Protein AF-A0A8M1KRY4-F1 (afdb_monomer_lite)

Foldseek 3Di:
DPDPVVVVVVVVVVVVVVVVVPDDDPDDDDDDDDDDDDDDDDDDPPPPPPPPDPDDDDVPDQFAELDPFQQAQAPDQRVVSCVVVVHDWFPPVPDQQDAFEQWAWDWDDDVPDFIKIFTGGNGLDQWKKFKDKQNHTPDIGGSRDGMDGDPPRDQQIKIFMWTADPNGIYDRDDRRIDTDHPDPDDDDPCVVVVVVVVVVVVVVVVVVVVVVVVVVVVVVVVVVVPPDDDD

Organism: Clupea harengus (NCBI:txid7950)

Structure (mmCIF, N/CA/C/O backbone):
data_AF-A0A8M1KRY4-F1
#
_entry.id   AF-A0A8M1KRY4-F1
#
loop_
_atom_site.group_PDB
_atom_site.id
_atom_site.type_symbol
_atom_site.label_atom_id
_atom_site.label_alt_id
_atom_site.label_comp_id
_atom_site.label_asym_id
_atom_site.label_entity_id
_atom_site.label_seq_id
_atom_site.pdbx_PDB_ins_code
_atom_site.Cartn_x
_atom_site.Cartn_y
_atom_site.Cartn_z
_atom_site.occupancy
_atom_site.B_iso_or_equiv
_atom_site.auth_seq_id
_atom_site.auth_comp_id
_atom_site.auth_asym_id
_atom_site.auth_atom_id
_atom_site.pdbx_PDB_model_num
ATOM 1 N N . MET A 1 1 ? -33.478 16.610 72.487 1.00 43.22 1 MET A N 1
ATOM 2 C CA . MET A 1 1 ? -33.102 17.254 71.207 1.00 43.22 1 MET A CA 1
ATOM 3 C C . MET A 1 1 ? -31.700 16.793 70.809 1.00 43.22 1 MET A C 1
ATOM 5 O O . MET A 1 1 ? -30.750 17.459 71.180 1.00 43.22 1 MET A O 1
ATOM 9 N N . GLN A 1 2 ? -31.520 15.637 70.146 1.00 47.25 2 GLN A N 1
ATOM 10 C CA . GLN A 1 2 ? -30.160 15.199 69.757 1.00 47.25 2 GLN A CA 1
ATOM 11 C C . GLN A 1 2 ? -30.123 14.102 68.675 1.00 47.25 2 GLN A C 1
ATOM 13 O O . GLN A 1 2 ? -29.395 13.127 68.791 1.00 47.25 2 GLN A O 1
ATOM 18 N N . THR A 1 3 ? -30.922 14.221 67.610 1.00 44.41 3 THR A N 1
ATOM 19 C CA . THR A 1 3 ? -30.936 13.220 66.515 1.00 44.41 3 THR A CA 1
ATOM 20 C C . THR A 1 3 ? -30.726 13.799 65.113 1.00 44.41 3 THR A C 1
ATOM 22 O O . THR A 1 3 ? -30.596 13.038 64.160 1.00 44.41 3 THR A O 1
ATOM 25 N N . GLN A 1 4 ? -30.616 15.124 64.960 1.00 47.56 4 GLN A N 1
ATOM 26 C CA . GLN A 1 4 ? -30.422 15.765 63.647 1.00 47.56 4 GLN A CA 1
ATOM 27 C C . GLN A 1 4 ? -28.949 15.839 63.193 1.00 47.56 4 GLN A C 1
ATOM 29 O O . GLN A 1 4 ? -28.685 15.850 61.992 1.00 47.56 4 GLN A O 1
ATOM 34 N N . GLY A 1 5 ? -27.981 15.816 64.120 1.00 43.91 5 GLY A N 1
ATOM 35 C CA . GLY A 1 5 ? -26.550 15.899 63.783 1.00 43.91 5 GLY A CA 1
ATOM 36 C C . GLY A 1 5 ? -25.979 14.629 63.138 1.00 43.91 5 GLY A C 1
ATOM 37 O O . GLY A 1 5 ? -25.129 14.705 62.254 1.00 43.91 5 GLY A O 1
ATOM 38 N N . LEU A 1 6 ? -26.492 13.451 63.512 1.00 48.84 6 LEU A N 1
ATOM 39 C CA . LEU A 1 6 ? -25.929 12.165 63.079 1.00 48.84 6 LEU A CA 1
ATOM 40 C C . LEU A 1 6 ? -26.235 11.834 61.605 1.00 48.84 6 LEU A C 1
ATOM 42 O O . LEU A 1 6 ? -25.446 11.179 60.927 1.00 48.84 6 LEU A O 1
ATOM 46 N N . THR A 1 7 ? -27.371 12.301 61.082 1.00 52.28 7 THR A N 1
ATOM 47 C CA . THR A 1 7 ? -27.758 12.105 59.674 1.00 52.28 7 THR A CA 1
ATOM 48 C C . THR A 1 7 ? -26.979 12.996 58.714 1.00 52.28 7 THR A C 1
ATOM 50 O O . THR A 1 7 ? -26.706 12.577 57.591 1.00 52.28 7 THR A O 1
ATOM 53 N N . HIS A 1 8 ? -26.588 14.193 59.159 1.00 52.34 8 HIS A N 1
ATOM 54 C CA . HIS A 1 8 ? -25.808 15.130 58.350 1.00 52.34 8 HIS A CA 1
ATOM 55 C C . HIS A 1 8 ? -24.365 14.638 58.179 1.00 52.34 8 HIS A C 1
ATOM 57 O O . HIS A 1 8 ? -23.832 14.664 57.074 1.00 52.34 8 HIS A O 1
ATOM 63 N N . TYR A 1 9 ? -23.780 14.076 59.243 1.00 54.06 9 TYR A N 1
ATOM 64 C CA . TYR A 1 9 ? -22.451 13.464 59.197 1.00 54.06 9 TYR A CA 1
ATOM 65 C C . TYR A 1 9 ? -22.389 12.238 58.283 1.00 54.06 9 TYR A C 1
ATOM 67 O O . TYR A 1 9 ? -21.444 12.104 57.515 1.00 54.06 9 TYR A O 1
ATOM 75 N N . ARG A 1 10 ? -23.412 11.370 58.287 1.00 58.75 10 ARG A N 1
ATOM 76 C CA . ARG A 1 10 ? -23.450 10.202 57.383 1.00 58.75 10 ARG A CA 1
ATOM 77 C C . ARG A 1 10 ? -23.598 10.600 55.910 1.00 58.75 10 ARG A C 1
ATOM 79 O O . ARG A 1 10 ? -23.001 9.958 55.056 1.00 58.75 10 ARG A O 1
ATOM 86 N N . GLN A 1 11 ? -24.356 11.656 55.612 1.00 57.38 11 GLN A N 1
ATOM 87 C CA . GLN A 1 11 ? -24.484 12.208 54.256 1.00 57.38 11 GLN A CA 1
ATOM 88 C C . GLN A 1 11 ? -23.183 12.868 53.780 1.00 57.38 11 GLN A C 1
ATOM 90 O O . GLN A 1 11 ? -22.751 12.615 52.659 1.00 57.38 11 GLN A O 1
ATOM 95 N N . LEU A 1 12 ? -22.525 13.646 54.647 1.00 60.53 12 LEU A N 1
ATOM 96 C CA . LEU A 1 12 ? -21.238 14.277 54.352 1.00 60.53 12 LEU A CA 1
ATOM 97 C C . LEU A 1 12 ? -20.138 13.228 54.123 1.00 60.53 12 LEU A C 1
ATOM 99 O O . LEU A 1 12 ? -19.354 13.357 53.192 1.00 60.53 12 LEU A O 1
ATOM 103 N N . PHE A 1 13 ? -20.125 12.154 54.916 1.00 66.88 13 PHE A N 1
ATOM 104 C CA . PHE A 1 13 ? -19.160 11.061 54.779 1.00 66.88 13 PHE A CA 1
ATOM 105 C C . PHE A 1 13 ? -19.352 10.271 53.475 1.00 66.88 13 PHE A C 1
ATOM 107 O O . PHE A 1 13 ? -18.377 9.919 52.820 1.00 66.88 13 PHE A O 1
ATOM 114 N N . LEU A 1 14 ? -20.604 10.043 53.056 1.00 62.25 14 LEU A N 1
ATOM 115 C CA . LEU A 1 14 ? -20.909 9.399 51.773 1.00 62.25 14 LEU A CA 1
ATOM 116 C C . LEU A 1 14 ? -20.547 10.288 50.572 1.00 62.25 14 LEU A C 1
ATOM 118 O O . LEU A 1 14 ? -20.054 9.769 49.576 1.00 62.25 14 LEU A O 1
ATOM 122 N N . LEU A 1 15 ? -20.741 11.608 50.674 1.00 58.88 15 LEU A N 1
ATOM 123 C CA . LEU A 1 15 ? -20.317 12.576 49.653 1.00 58.88 15 LEU A CA 1
ATOM 124 C C . LEU A 1 15 ? -18.789 12.676 49.545 1.00 58.88 15 LEU A C 1
ATOM 126 O O . LEU A 1 15 ? -18.262 12.682 48.435 1.00 58.88 15 LEU A O 1
ATOM 130 N N . LEU A 1 16 ? -18.079 12.704 50.676 1.00 59.88 16 LEU A N 1
ATOM 131 C CA . LEU A 1 16 ? -16.613 12.729 50.709 1.00 59.88 16 LEU A CA 1
ATOM 132 C C . LEU A 1 16 ? -16.009 11.430 50.157 1.00 59.88 16 LEU A C 1
ATOM 134 O O . LEU A 1 16 ? -15.086 11.494 49.354 1.00 59.88 16 LEU A O 1
ATOM 138 N N . ALA A 1 17 ? -16.580 10.269 50.493 1.00 61.09 17 ALA A N 1
ATOM 139 C CA . ALA A 1 17 ? -16.153 8.984 49.933 1.00 61.09 17 ALA A CA 1
ATOM 140 C C . ALA A 1 17 ? -16.403 8.883 48.415 1.00 61.09 17 ALA A C 1
ATOM 142 O O . ALA A 1 17 ? -15.594 8.304 47.694 1.00 61.09 17 ALA A O 1
ATOM 143 N N . PHE A 1 18 ? -17.491 9.480 47.912 1.00 60.75 18 PHE A N 1
ATOM 144 C CA . PHE A 1 18 ? -17.749 9.578 46.471 1.00 60.75 18 PHE A CA 1
ATOM 145 C C . PHE A 1 18 ? -16.762 10.516 45.762 1.00 60.75 18 PHE A C 1
ATOM 147 O O . PHE A 1 18 ? -16.305 10.192 44.671 1.00 60.75 18 PHE A O 1
ATOM 154 N N . LEU A 1 19 ? -16.391 11.645 46.375 1.00 51.28 19 LEU A N 1
ATOM 155 C CA . LEU A 1 19 ? -15.386 12.568 45.828 1.00 51.28 19 LEU A CA 1
ATOM 156 C C . LEU A 1 19 ? -13.998 11.914 45.724 1.00 51.28 19 LEU A C 1
ATOM 158 O O . LEU A 1 19 ? -13.303 12.135 44.735 1.00 51.28 19 LEU A O 1
ATOM 162 N N . SER A 1 20 ? -13.629 11.045 46.670 1.00 57.28 20 SER A N 1
ATOM 163 C CA . SER A 1 20 ? -12.380 10.266 46.621 1.00 57.28 20 SER A CA 1
ATOM 164 C C . SER A 1 20 ? -12.347 9.191 45.525 1.00 57.28 20 SER A C 1
ATOM 166 O O . SER A 1 20 ? -11.264 8.778 45.130 1.00 57.28 20 SER A O 1
ATOM 168 N N . LEU A 1 21 ? -13.503 8.739 45.022 1.00 51.03 21 LEU A N 1
ATOM 169 C CA . LEU A 1 21 ? -13.599 7.743 43.942 1.00 51.03 21 LEU A CA 1
ATOM 170 C C . LEU A 1 21 ? -13.603 8.364 42.534 1.00 51.03 21 LEU A C 1
ATOM 172 O O . LEU A 1 21 ? -13.465 7.640 41.551 1.00 51.03 21 LEU A O 1
ATOM 176 N N . VAL A 1 22 ? -13.800 9.683 42.425 1.00 49.44 22 VAL A N 1
ATOM 177 C CA . VAL A 1 22 ? -13.975 10.395 41.143 1.00 49.44 22 VAL A CA 1
ATOM 178 C C . VAL A 1 22 ? -12.757 11.259 40.777 1.00 49.44 22 VAL A C 1
ATOM 180 O O . VAL A 1 22 ? -12.622 11.663 39.624 1.00 49.44 22 VAL A O 1
ATOM 183 N N . LEU A 1 23 ? -11.840 11.516 41.715 1.00 42.44 23 LEU A N 1
ATOM 184 C CA . LEU A 1 23 ? -10.602 12.250 41.441 1.00 42.44 23 LEU A CA 1
ATOM 185 C C . LEU A 1 23 ? -9.502 11.287 40.953 1.00 42.44 23 LEU A C 1
ATOM 187 O O . LEU A 1 23 ? -9.177 10.342 41.670 1.00 42.44 23 LEU A O 1
ATOM 191 N N . PRO A 1 24 ? -8.908 11.502 39.765 1.00 39.28 24 PRO A N 1
ATOM 192 C CA . PRO A 1 24 ? -7.731 10.750 39.351 1.00 39.28 24 PRO A CA 1
ATOM 193 C C . PRO A 1 24 ? -6.543 11.108 40.255 1.00 39.28 24 PRO A C 1
ATOM 195 O O . PRO A 1 24 ? -6.303 12.285 40.530 1.00 39.28 24 PRO A O 1
ATOM 198 N N . GLU A 1 25 ? -5.798 10.095 40.706 1.00 41.09 25 GLU A N 1
ATOM 199 C CA . GLU A 1 25 ? -4.501 10.273 41.365 1.00 41.09 25 GLU A CA 1
ATOM 200 C C . GLU A 1 25 ? -3.572 11.079 40.450 1.00 41.09 25 GLU A C 1
ATOM 202 O O . GLU A 1 25 ? -3.090 10.594 39.425 1.00 41.09 25 GLU A O 1
ATOM 207 N N . VAL A 1 26 ? -3.312 12.332 40.824 1.00 39.44 26 VAL A N 1
ATOM 208 C CA . VAL A 1 26 ? -2.190 13.102 40.290 1.00 39.44 26 VAL A CA 1
ATOM 209 C C . VAL A 1 26 ? -0.941 12.571 40.981 1.00 39.44 26 VAL A C 1
ATOM 211 O O . VAL A 1 26 ? -0.615 12.964 42.098 1.00 39.44 26 VAL A O 1
ATOM 214 N N . SER A 1 27 ? -0.263 11.628 40.329 1.00 39.12 27 SER A N 1
ATOM 215 C CA . SER A 1 27 ? 1.086 11.232 40.719 1.00 39.12 27 SER A CA 1
ATOM 216 C C . SER A 1 27 ? 2.057 12.295 40.209 1.00 39.12 27 SER A C 1
ATOM 218 O O . SER A 1 27 ? 2.361 12.372 39.020 1.00 39.12 27 SER A O 1
ATOM 220 N N . SER A 1 28 ? 2.481 13.174 41.112 1.00 37.97 28 SER A N 1
ATOM 221 C CA . SER A 1 28 ? 3.584 14.104 40.901 1.00 37.97 28 SER A CA 1
ATOM 222 C C . SER A 1 28 ? 4.903 13.379 41.174 1.00 37.97 28 SER A C 1
ATOM 224 O O . SER A 1 28 ? 5.199 13.063 42.327 1.00 37.97 28 SER A O 1
ATOM 226 N N . SER A 1 29 ? 5.695 13.128 40.132 1.00 37.16 29 SER A N 1
ATOM 227 C CA . SER A 1 29 ? 7.086 12.682 40.256 1.00 37.16 29 SER A CA 1
ATOM 228 C C . SER A 1 29 ? 8.041 13.799 39.814 1.00 37.16 29 SER A C 1
ATOM 230 O O . SER A 1 29 ? 8.395 13.902 38.642 1.00 37.16 29 SER A O 1
ATOM 232 N N . GLU A 1 30 ? 8.441 14.628 40.772 1.00 38.34 30 GLU A N 1
ATOM 233 C CA . GLU A 1 30 ? 9.748 15.305 40.852 1.00 38.34 30 GLU A CA 1
ATOM 234 C C . GLU A 1 30 ? 10.529 14.523 41.923 1.00 38.34 30 GLU A C 1
ATOM 236 O O . GLU A 1 30 ? 9.917 13.998 42.849 1.00 38.34 30 GLU A O 1
ATOM 241 N N . SER A 1 31 ? 11.839 14.324 41.924 1.00 34.62 31 SER A N 1
ATOM 242 C CA . SER A 1 31 ? 13.006 14.982 41.336 1.00 34.62 31 SER A CA 1
ATOM 243 C C . SER A 1 31 ? 14.154 13.944 41.418 1.00 34.62 31 SER A C 1
ATOM 245 O O . SER A 1 31 ? 14.077 12.987 42.189 1.00 34.62 31 SER A O 1
ATOM 247 N N . SER A 1 32 ? 15.256 14.021 40.679 1.00 39.00 32 SER A N 1
ATOM 248 C CA . SER A 1 32 ? 16.415 14.818 41.099 1.00 39.00 32 SER A CA 1
ATOM 249 C C . SER A 1 32 ? 17.518 14.715 40.047 1.00 39.00 32 SER A C 1
ATOM 251 O O . SER A 1 32 ? 17.931 13.620 39.669 1.00 39.00 32 SER A O 1
ATOM 253 N N . GLU A 1 33 ? 18.010 15.875 39.625 1.00 44.56 33 GLU A N 1
ATOM 254 C CA . GLU A 1 33 ? 19.318 16.056 39.009 1.00 44.56 33 GLU A CA 1
ATOM 255 C C . GLU A 1 33 ? 20.434 15.653 39.986 1.00 44.56 33 GLU A C 1
ATOM 257 O O . GLU A 1 33 ? 20.395 15.997 41.168 1.00 44.56 33 GLU A O 1
ATOM 262 N N . SER A 1 34 ? 21.478 15.001 39.476 1.00 38.81 34 SER A N 1
ATOM 263 C CA . SER A 1 34 ? 22.796 14.994 40.112 1.00 38.81 34 SER A CA 1
ATOM 264 C C . SER A 1 34 ? 23.827 15.483 39.101 1.00 38.81 34 SER A C 1
ATOM 266 O O . SER A 1 34 ? 24.115 14.815 38.107 1.00 38.81 34 SER A O 1
ATOM 268 N N . LEU A 1 35 ? 24.340 16.679 39.366 1.00 40.56 35 LEU A N 1
ATOM 269 C CA . LEU A 1 35 ? 25.378 17.368 38.615 1.00 40.56 35 LEU A CA 1
ATOM 270 C C . LEU A 1 35 ? 26.775 16.765 38.866 1.00 40.56 35 LEU A C 1
ATOM 272 O O . LEU A 1 35 ? 27.128 16.482 40.005 1.00 40.56 35 LEU A O 1
ATOM 276 N N . LEU A 1 36 ? 27.552 16.698 37.775 1.00 43.94 36 LEU A N 1
ATOM 277 C CA . LEU A 1 36 ? 29.000 16.950 37.636 1.00 43.94 36 LEU A CA 1
ATOM 278 C C . LEU A 1 36 ? 30.004 16.128 38.475 1.00 43.94 36 LEU A C 1
ATOM 280 O O . LEU A 1 36 ? 30.174 16.364 39.664 1.00 43.94 36 LEU A O 1
ATOM 284 N N . ASN A 1 37 ? 30.865 15.361 37.789 1.00 35.53 37 ASN A N 1
ATOM 285 C CA . ASN A 1 37 ? 32.275 15.768 37.704 1.00 35.53 37 ASN A CA 1
ATOM 286 C C . ASN A 1 37 ? 32.977 15.187 36.450 1.00 35.53 37 ASN A C 1
ATOM 288 O O . ASN A 1 37 ? 32.745 14.022 36.122 1.00 35.53 37 ASN A O 1
ATOM 292 N N . PRO A 1 38 ? 33.822 15.973 35.756 1.00 50.47 38 PRO A N 1
ATOM 293 C CA . PRO A 1 38 ? 34.531 15.585 34.543 1.00 50.47 38 PRO A CA 1
ATOM 294 C C . PRO A 1 38 ? 35.900 14.975 34.872 1.00 50.47 38 PRO A C 1
ATOM 296 O O . PRO A 1 38 ? 36.616 15.468 35.743 1.00 50.47 38 PRO A O 1
ATOM 299 N N . SER A 1 39 ? 36.286 13.928 34.147 1.00 38.91 39 SER A N 1
ATOM 300 C CA . SER A 1 39 ? 37.662 13.433 34.132 1.00 38.91 39 SER A CA 1
ATOM 301 C C . SER A 1 39 ? 38.229 13.587 32.729 1.00 38.91 39 SER A C 1
ATOM 303 O O . SER A 1 39 ? 37.695 13.044 31.765 1.00 38.91 39 SER A O 1
ATOM 305 N N . GLU A 1 40 ? 39.278 14.392 32.676 1.00 46.03 40 GLU A N 1
ATOM 306 C CA . GLU A 1 40 ? 40.099 14.778 31.540 1.00 46.03 40 GLU A CA 1
ATOM 307 C C . GLU A 1 40 ? 40.538 13.565 30.714 1.00 46.03 40 GLU A C 1
ATOM 309 O O . GLU A 1 40 ? 41.180 12.660 31.246 1.00 46.03 40 GLU A O 1
ATOM 314 N N . ASP A 1 41 ? 40.208 13.559 29.418 1.00 47.31 41 ASP A N 1
ATOM 315 C CA . ASP A 1 41 ? 40.792 12.616 28.466 1.00 47.31 41 ASP A CA 1
ATOM 316 C C . ASP A 1 41 ? 41.858 13.328 27.628 1.00 47.31 41 ASP A C 1
ATOM 318 O O . ASP A 1 41 ? 41.667 14.427 27.096 1.00 47.31 41 ASP A O 1
ATOM 322 N N . TYR A 1 42 ? 43.025 12.707 27.612 1.00 51.31 42 TYR A N 1
ATOM 323 C CA . TYR A 1 42 ? 44.296 13.230 27.148 1.00 51.31 42 TYR A CA 1
ATOM 324 C C . TYR A 1 42 ? 44.269 13.323 25.618 1.00 51.31 42 TYR A C 1
ATOM 326 O O . TYR A 1 42 ? 44.075 12.325 24.929 1.00 51.31 42 TYR A O 1
ATOM 334 N N . SER A 1 43 ? 44.465 14.518 25.058 1.00 50.66 43 SER A N 1
ATOM 335 C CA . SER A 1 43 ? 44.594 14.681 23.606 1.00 50.66 43 SER A CA 1
ATOM 336 C C . SER A 1 43 ? 45.873 13.994 23.117 1.00 50.66 43 SER A C 1
ATOM 338 O O . SER A 1 43 ? 46.971 14.486 23.368 1.00 50.66 43 SER A O 1
ATOM 340 N N . ASP A 1 44 ? 45.730 12.865 22.421 1.00 48.88 44 ASP A N 1
ATOM 341 C CA . ASP A 1 44 ? 46.807 12.213 21.674 1.00 48.88 44 ASP A CA 1
ATOM 342 C C . ASP A 1 44 ? 47.098 13.011 20.382 1.00 48.88 44 ASP A C 1
ATOM 344 O O . ASP A 1 44 ? 46.239 13.088 19.497 1.00 48.88 44 ASP A O 1
ATOM 348 N N . PRO A 1 45 ? 48.292 13.618 20.227 1.00 49.97 45 PRO A N 1
ATOM 349 C CA . PRO A 1 45 ? 48.658 14.365 19.027 1.00 49.97 45 PRO A CA 1
ATOM 350 C C . PRO A 1 45 ? 48.992 13.478 17.809 1.00 49.97 45 PRO A C 1
ATOM 352 O O . PRO A 1 45 ? 49.452 14.002 16.794 1.00 49.97 45 PRO A O 1
ATOM 355 N N . TYR A 1 46 ? 48.734 12.165 17.856 1.00 51.25 46 TYR A N 1
ATOM 356 C CA . TYR A 1 46 ? 48.847 11.248 16.714 1.00 51.25 46 TYR A CA 1
ATOM 357 C C . TYR A 1 46 ? 47.513 10.606 16.302 1.00 51.25 46 TYR A C 1
ATOM 359 O O . TYR A 1 46 ? 47.475 9.455 15.854 1.00 51.25 46 TYR A O 1
ATOM 367 N N . ALA A 1 47 ? 46.418 11.376 16.325 1.00 43.81 47 ALA A N 1
ATOM 368 C CA . ALA A 1 47 ? 45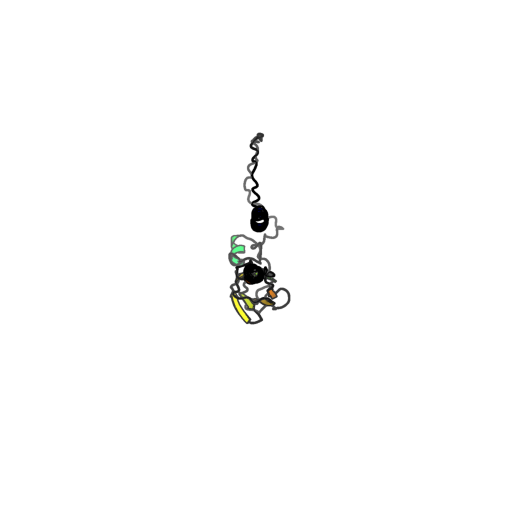.257 11.073 15.491 1.00 43.81 47 ALA A CA 1
ATOM 369 C C . ALA A 1 47 ? 45.687 11.126 14.015 1.00 43.81 47 ALA A C 1
ATOM 371 O O . ALA A 1 47 ? 45.732 12.175 13.370 1.00 43.81 47 ALA A O 1
ATOM 372 N N . ARG A 1 48 ? 46.088 9.955 13.517 1.00 43.00 48 ARG A N 1
ATOM 373 C CA . ARG A 1 48 ? 46.487 9.674 12.145 1.00 43.00 48 ARG A CA 1
ATOM 374 C C . ARG A 1 48 ? 45.453 10.309 11.220 1.00 43.00 48 ARG A C 1
ATOM 376 O O . ARG A 1 48 ? 44.307 9.865 11.178 1.00 43.00 48 ARG A O 1
ATOM 383 N N . ILE A 1 49 ? 45.880 11.348 10.504 1.00 42.72 49 ILE A N 1
ATOM 384 C CA . ILE A 1 49 ? 45.188 11.900 9.344 1.00 42.72 49 ILE A CA 1
ATOM 385 C C . ILE A 1 49 ? 44.783 10.693 8.497 1.00 42.72 49 ILE A C 1
ATOM 387 O O . ILE A 1 49 ? 45.633 10.032 7.898 1.00 42.72 49 ILE A O 1
ATOM 391 N N . SER A 1 50 ? 43.498 10.341 8.527 1.00 43.06 50 SER A N 1
ATOM 392 C CA . SER A 1 50 ? 42.931 9.414 7.558 1.00 43.06 50 SER A CA 1
ATOM 393 C C . SER A 1 50 ? 42.821 10.220 6.282 1.00 43.06 50 SER A C 1
ATOM 395 O O . SER A 1 50 ? 41.818 10.874 6.015 1.00 43.06 50 SER A O 1
ATOM 397 N N . THR A 1 51 ? 43.942 10.271 5.570 1.00 38.12 51 THR A N 1
ATOM 398 C CA . THR A 1 51 ? 44.007 10.732 4.199 1.00 38.12 51 THR A CA 1
ATOM 399 C C . THR A 1 51 ? 43.030 9.865 3.427 1.00 38.12 51 THR A C 1
ATOM 401 O O . THR A 1 51 ? 43.250 8.663 3.278 1.00 38.12 51 THR A O 1
ATOM 404 N N . ASP A 1 52 ? 41.930 10.484 3.013 1.00 52.78 52 ASP A N 1
ATOM 405 C CA . ASP A 1 52 ? 41.047 9.999 1.968 1.00 52.78 52 ASP A CA 1
ATOM 406 C C . ASP A 1 52 ? 41.930 9.509 0.812 1.00 52.78 52 ASP A C 1
ATOM 408 O O . ASP A 1 52 ? 42.638 10.284 0.162 1.00 52.78 52 ASP A O 1
ATOM 412 N N . SER A 1 53 ? 42.017 8.190 0.668 1.00 40.41 53 SER A N 1
ATOM 413 C CA . SER A 1 53 ? 42.752 7.539 -0.404 1.00 40.41 53 SER A CA 1
ATOM 414 C C . SER A 1 53 ? 41.705 6.850 -1.264 1.00 40.41 53 SER A C 1
ATOM 416 O O . SER A 1 53 ? 40.941 6.042 -0.727 1.00 40.41 53 SER A O 1
ATOM 418 N N . PRO A 1 54 ? 41.622 7.167 -2.570 1.00 50.88 54 PRO A N 1
ATOM 419 C CA . PRO A 1 54 ? 40.630 6.572 -3.446 1.00 50.88 54 PRO A CA 1
ATOM 420 C C . PRO A 1 54 ? 40.948 5.082 -3.534 1.00 50.88 54 PRO A C 1
ATOM 422 O O . PRO A 1 54 ? 41.956 4.680 -4.119 1.00 50.88 54 PRO A O 1
ATOM 425 N N . GLY A 1 55 ? 40.119 4.278 -2.870 1.00 40.41 55 GLY A N 1
ATOM 426 C CA . GLY A 1 55 ? 40.290 2.840 -2.785 1.00 40.41 55 GLY A CA 1
ATOM 427 C C . GLY A 1 55 ? 40.445 2.245 -4.177 1.00 40.41 55 GLY A C 1
ATOM 428 O O . GLY A 1 55 ? 39.548 2.348 -5.015 1.00 40.41 55 GLY A O 1
ATOM 429 N N . LEU A 1 56 ? 41.601 1.618 -4.403 1.00 42.12 56 LEU A N 1
ATOM 430 C CA . LEU A 1 56 ? 41.801 0.675 -5.489 1.00 42.12 56 LEU A CA 1
ATOM 431 C C . LEU A 1 56 ? 40.659 -0.343 -5.449 1.00 42.12 56 LEU A C 1
ATOM 433 O O . LEU A 1 56 ? 40.450 -1.031 -4.450 1.00 42.12 56 LEU A O 1
ATOM 437 N N . THR A 1 57 ? 39.929 -0.423 -6.553 1.00 43.59 57 THR A N 1
ATOM 438 C CA . THR A 1 57 ? 38.870 -1.396 -6.784 1.00 43.59 57 THR A CA 1
ATOM 439 C C . THR A 1 57 ? 39.471 -2.800 -6.721 1.00 43.59 57 THR A C 1
ATOM 441 O O . THR A 1 57 ? 40.225 -3.200 -7.607 1.00 43.59 57 THR A O 1
ATOM 444 N N . SER A 1 58 ? 39.161 -3.543 -5.657 1.00 47.34 58 SER A N 1
ATOM 445 C CA . SER A 1 58 ? 39.314 -4.996 -5.663 1.00 47.34 58 SER A CA 1
ATOM 446 C C . SER A 1 58 ? 38.306 -5.560 -6.674 1.00 47.34 58 SER A C 1
ATOM 448 O O . SER A 1 58 ? 37.130 -5.205 -6.586 1.00 47.34 58 SER A O 1
ATOM 450 N N . PRO A 1 59 ? 38.711 -6.406 -7.635 1.00 56.97 59 PRO A N 1
ATOM 451 C CA . PRO A 1 59 ? 37.815 -6.917 -8.677 1.00 56.97 59 PRO A CA 1
ATOM 452 C C . PRO A 1 59 ? 36.683 -7.833 -8.167 1.00 56.97 59 PRO A C 1
ATOM 454 O O . PRO A 1 59 ? 35.828 -8.205 -8.964 1.00 56.97 59 PRO A O 1
ATOM 457 N N . ASP A 1 60 ? 36.637 -8.147 -6.866 1.00 57.09 60 ASP A N 1
ATOM 458 C CA . ASP A 1 60 ? 35.667 -9.070 -6.252 1.00 57.09 60 ASP A CA 1
ATOM 459 C C . ASP A 1 60 ? 34.608 -8.406 -5.345 1.00 57.09 60 ASP A C 1
ATOM 461 O O . ASP A 1 60 ? 33.790 -9.103 -4.740 1.00 57.09 60 ASP A O 1
ATOM 465 N N . SER A 1 61 ? 34.573 -7.075 -5.207 1.00 65.69 61 SER A N 1
ATOM 466 C CA . SER A 1 61 ? 33.521 -6.431 -4.403 1.00 65.69 61 SER A CA 1
ATOM 467 C C . SER A 1 61 ? 32.230 -6.277 -5.212 1.00 65.69 61 SER A C 1
ATOM 469 O O . SER A 1 61 ? 32.177 -5.466 -6.140 1.00 65.69 61 SER A O 1
ATOM 471 N N . ILE A 1 62 ? 31.182 -7.025 -4.847 1.00 72.31 62 ILE A N 1
ATOM 472 C CA . ILE A 1 62 ? 29.822 -6.818 -5.369 1.00 72.31 62 ILE A CA 1
ATOM 473 C C . ILE A 1 62 ? 29.411 -5.369 -5.056 1.00 72.31 62 ILE A C 1
ATOM 475 O O . ILE A 1 62 ? 29.495 -4.974 -3.892 1.00 72.31 62 ILE A O 1
ATOM 479 N N . PRO A 1 63 ? 28.981 -4.569 -6.050 1.00 82.12 63 PRO A N 1
ATOM 480 C CA . PRO A 1 63 ? 28.552 -3.201 -5.795 1.00 82.12 63 PRO A CA 1
ATOM 481 C C . PRO A 1 63 ? 27.369 -3.173 -4.824 1.00 82.12 63 PRO A C 1
ATOM 483 O O . PRO A 1 63 ? 26.401 -3.914 -5.008 1.00 82.12 63 PRO A O 1
ATOM 486 N N . GLU A 1 64 ? 27.429 -2.288 -3.829 1.00 89.06 64 GLU A N 1
ATOM 487 C CA . GLU A 1 64 ? 26.319 -2.033 -2.903 1.00 89.06 64 GLU A CA 1
ATOM 488 C C . GLU A 1 64 ? 25.026 -1.696 -3.669 1.00 89.06 64 GLU A C 1
ATOM 490 O O . GLU A 1 64 ? 25.090 -1.075 -4.738 1.00 89.06 64 GLU A O 1
ATOM 495 N N . PRO A 1 65 ? 23.846 -2.095 -3.165 1.00 90.12 65 PRO A N 1
ATOM 496 C CA . PRO A 1 65 ? 22.593 -1.864 -3.861 1.00 90.12 65 PRO A CA 1
ATOM 497 C C . PRO A 1 65 ? 22.191 -0.382 -3.844 1.00 90.12 65 PRO A C 1
ATOM 499 O O . PRO A 1 65 ? 22.334 0.308 -2.836 1.00 90.12 65 PRO A O 1
ATOM 502 N N . CYS A 1 66 ? 21.617 0.102 -4.949 1.00 91.12 66 CYS A N 1
ATOM 503 C CA . CYS A 1 66 ? 21.144 1.484 -5.085 1.00 91.12 66 CYS A CA 1
ATOM 504 C C . CYS A 1 66 ? 20.006 1.823 -4.115 1.00 91.12 66 CYS A C 1
ATOM 506 O O . CYS A 1 66 ? 19.861 2.969 -3.692 1.00 91.12 66 CYS A O 1
ATOM 508 N N . TYR A 1 67 ? 19.209 0.819 -3.744 1.00 90.62 67 TYR A N 1
ATOM 509 C CA . TYR A 1 67 ? 18.163 0.947 -2.739 1.00 90.62 67 TYR A CA 1
ATOM 510 C C . TYR A 1 67 ? 18.442 0.029 -1.567 1.00 90.62 67 TYR A C 1
ATOM 512 O O . TYR A 1 67 ? 18.755 -1.148 -1.736 1.00 90.62 67 TYR A O 1
ATOM 520 N N . LYS A 1 68 ? 18.237 0.566 -0.368 1.00 88.62 68 LYS A N 1
ATOM 521 C CA . LYS A 1 68 ? 18.323 -0.203 0.871 1.00 88.62 68 LYS A CA 1
ATOM 522 C C . LYS A 1 68 ? 17.017 -0.925 1.210 1.00 88.62 68 LYS A C 1
ATOM 524 O O . LYS A 1 68 ? 17.052 -1.963 1.860 1.00 88.62 68 LYS A O 1
ATOM 529 N N . ASP A 1 69 ? 15.879 -0.362 0.802 1.00 91.31 69 ASP A N 1
ATOM 530 C CA . ASP A 1 69 ? 14.545 -0.847 1.153 1.00 91.31 69 ASP A CA 1
ATOM 531 C C . ASP A 1 69 ? 13.584 -0.683 -0.035 1.00 91.31 69 ASP A C 1
ATOM 533 O O . ASP A 1 69 ? 13.292 0.433 -0.458 1.00 91.31 69 ASP A O 1
ATOM 537 N N . LEU A 1 70 ? 13.089 -1.804 -0.567 1.00 92.81 70 LEU A N 1
ATOM 538 C CA . LEU A 1 70 ? 12.127 -1.839 -1.678 1.00 92.81 70 LEU A CA 1
ATOM 539 C C . LEU A 1 70 ? 10.664 -1.712 -1.216 1.00 92.81 70 LEU A C 1
ATOM 541 O O . LEU A 1 70 ? 9.753 -1.827 -2.040 1.00 92.81 70 LEU A O 1
ATOM 545 N N . CYS A 1 71 ? 10.437 -1.494 0.081 1.00 95.38 71 CYS A N 1
ATOM 546 C CA . CYS A 1 71 ? 9.137 -1.209 0.685 1.00 95.38 71 CYS A CA 1
ATOM 547 C C . CYS A 1 71 ? 8.852 0.294 0.835 1.00 95.38 71 CYS A C 1
ATOM 549 O O . CYS A 1 71 ? 7.772 0.661 1.302 1.00 95.38 71 CYS A O 1
ATOM 551 N N . GLN A 1 72 ? 9.808 1.165 0.496 1.00 95.00 72 GLN A N 1
ATOM 552 C CA . GLN A 1 72 ? 9.673 2.621 0.585 1.00 95.00 72 GLN A CA 1
ATOM 553 C C . GLN A 1 72 ? 9.676 3.268 -0.791 1.00 95.00 72 GLN A C 1
ATOM 555 O O . GLN A 1 72 ? 10.258 2.732 -1.733 1.00 95.00 72 GLN A O 1
ATOM 560 N N . ASP A 1 73 ? 9.022 4.427 -0.888 1.00 95.50 73 ASP A N 1
ATOM 561 C CA . ASP A 1 73 ? 9.036 5.225 -2.108 1.00 95.50 73 ASP A CA 1
ATOM 562 C C . ASP A 1 73 ? 10.480 5.448 -2.571 1.00 95.50 73 ASP A C 1
ATOM 564 O O . ASP A 1 73 ? 11.357 5.842 -1.796 1.00 95.50 73 ASP A O 1
ATOM 568 N N . LEU A 1 74 ? 10.718 5.177 -3.848 1.00 93.31 74 LEU A N 1
ATOM 569 C CA . LEU A 1 74 ? 12.030 5.280 -4.453 1.00 93.31 74 LEU A CA 1
ATOM 570 C C . LEU A 1 74 ? 12.302 6.745 -4.835 1.00 93.31 74 LEU A C 1
ATOM 572 O O . LEU A 1 74 ? 11.418 7.412 -5.374 1.00 93.31 74 LEU A O 1
ATOM 576 N N . PRO A 1 75 ? 13.515 7.266 -4.587 1.00 92.56 75 PRO A N 1
ATOM 577 C CA . PRO A 1 75 ? 13.837 8.665 -4.872 1.00 92.56 75 PRO A CA 1
ATOM 578 C C . PRO A 1 75 ? 13.934 8.985 -6.372 1.00 92.56 75 PRO A C 1
ATOM 580 O O . PRO A 1 75 ? 13.621 10.100 -6.775 1.00 92.56 75 PRO A O 1
ATOM 583 N N . ALA A 1 76 ? 14.383 8.025 -7.181 1.00 92.75 76 ALA A N 1
ATOM 584 C CA . ALA A 1 76 ? 14.562 8.132 -8.629 1.00 92.75 76 ALA A CA 1
ATOM 585 C C . ALA A 1 76 ? 14.608 6.719 -9.241 1.00 92.75 76 ALA A C 1
ATOM 587 O O . ALA A 1 76 ? 14.805 5.765 -8.475 1.00 92.75 76 ALA A O 1
ATOM 588 N N . PRO A 1 77 ? 14.459 6.558 -10.570 1.00 91.06 77 PRO A N 1
ATOM 589 C CA . PRO A 1 77 ? 14.604 5.272 -11.254 1.00 91.06 77 PRO A CA 1
ATOM 590 C C . PRO A 1 77 ? 15.989 4.645 -11.052 1.00 91.06 77 PRO A C 1
ATOM 592 O O . PRO A 1 77 ? 17.003 5.340 -10.938 1.00 91.06 77 PRO A O 1
ATOM 595 N N . CYS A 1 78 ? 16.057 3.311 -11.026 1.00 89.31 78 CYS A N 1
ATOM 596 C CA . CYS A 1 78 ? 17.283 2.633 -10.604 1.00 89.31 78 CYS A CA 1
ATOM 597 C C . CYS A 1 78 ? 18.432 2.822 -11.589 1.00 89.31 78 CYS A C 1
ATOM 599 O O . CYS A 1 78 ? 19.573 3.010 -11.173 1.00 89.31 78 CYS A O 1
ATOM 601 N N . ALA A 1 79 ? 18.131 2.819 -12.890 1.00 87.88 79 ALA A N 1
ATOM 602 C CA . ALA A 1 79 ? 19.125 3.035 -13.935 1.00 87.88 79 ALA A CA 1
ATOM 603 C C . ALA A 1 79 ? 19.849 4.382 -13.768 1.00 87.88 79 ALA A C 1
ATOM 605 O O . ALA A 1 79 ? 21.065 4.463 -13.950 1.00 87.88 79 ALA A O 1
ATOM 606 N N . GLU A 1 80 ? 19.118 5.420 -13.352 1.00 91.25 80 GLU A N 1
ATOM 607 C CA . GLU A 1 80 ? 19.675 6.743 -13.078 1.00 91.25 80 GLU A CA 1
ATOM 608 C C . GLU A 1 80 ? 20.608 6.709 -11.859 1.00 91.25 80 GLU A C 1
ATOM 610 O O . GLU A 1 80 ? 21.751 7.168 -11.923 1.00 91.25 80 GLU A O 1
ATOM 615 N N . LEU A 1 81 ? 20.163 6.089 -10.760 1.00 90.88 81 LEU A N 1
ATOM 616 C CA . LEU A 1 81 ? 20.973 5.945 -9.547 1.00 90.88 81 LEU A CA 1
ATOM 617 C C . LEU A 1 81 ? 22.225 5.099 -9.782 1.00 90.88 81 LEU A C 1
ATOM 619 O O . LEU A 1 81 ? 23.302 5.471 -9.319 1.00 90.88 81 LEU A O 1
ATOM 623 N N . ALA A 1 82 ? 22.118 4.005 -10.533 1.00 90.56 82 ALA A N 1
ATOM 624 C CA . ALA A 1 82 ? 23.246 3.151 -10.885 1.00 90.56 82 ALA A CA 1
ATOM 625 C C . ALA A 1 82 ? 24.290 3.909 -11.715 1.00 90.56 82 ALA A C 1
ATOM 627 O O . ALA A 1 82 ? 25.489 3.788 -11.454 1.00 90.56 82 ALA A O 1
ATOM 628 N N . ALA A 1 83 ? 23.855 4.740 -12.668 1.00 91.19 83 ALA A N 1
ATOM 629 C CA . ALA A 1 83 ? 24.753 5.565 -13.470 1.00 91.19 83 ALA A CA 1
ATOM 630 C C . ALA A 1 83 ? 25.494 6.619 -12.627 1.00 91.19 83 ALA A C 1
ATOM 632 O O . ALA A 1 83 ? 26.686 6.850 -12.842 1.00 91.19 83 ALA A O 1
ATOM 633 N N . MET A 1 84 ? 24.809 7.234 -11.656 1.00 92.12 84 MET A N 1
ATOM 634 C CA . MET A 1 84 ? 25.380 8.287 -10.807 1.00 92.12 84 MET A CA 1
ATOM 635 C C . MET A 1 84 ? 26.260 7.748 -9.673 1.00 92.12 84 MET A C 1
ATOM 637 O O . MET A 1 84 ? 27.348 8.267 -9.434 1.00 92.12 84 MET A O 1
ATOM 641 N N . LEU A 1 85 ? 25.792 6.718 -8.967 1.00 91.19 85 LEU A N 1
ATOM 642 C CA . LEU A 1 85 ? 26.392 6.222 -7.723 1.00 91.19 85 LEU A CA 1
ATOM 643 C C . LEU A 1 85 ? 27.259 4.975 -7.927 1.00 91.19 85 LEU A C 1
ATOM 645 O O . LEU A 1 85 ? 27.942 4.554 -6.997 1.00 91.19 85 LEU A O 1
ATOM 649 N N . ARG A 1 86 ? 27.230 4.372 -9.124 1.00 89.44 86 ARG A N 1
ATOM 650 C CA . ARG A 1 86 ? 27.892 3.091 -9.434 1.00 89.44 86 ARG A CA 1
ATOM 651 C C . ARG A 1 86 ? 27.509 1.958 -8.476 1.00 89.44 86 ARG A C 1
ATOM 653 O O . ARG A 1 86 ? 28.330 1.114 -8.129 1.00 89.44 86 ARG A O 1
ATOM 660 N N . CYS A 1 87 ? 26.245 1.957 -8.070 1.00 90.88 87 CYS A N 1
ATOM 661 C CA . CYS A 1 87 ? 25.612 0.918 -7.269 1.00 90.88 87 CYS A CA 1
ATOM 662 C C . CYS A 1 87 ? 24.975 -0.165 -8.156 1.00 90.88 87 CYS A C 1
ATOM 664 O O . CYS A 1 87 ? 24.827 0.007 -9.369 1.00 90.88 87 CYS A O 1
ATOM 666 N N . SER A 1 88 ? 24.593 -1.290 -7.550 1.00 88.94 88 SER A N 1
ATOM 667 C CA . SER A 1 88 ? 23.848 -2.358 -8.221 1.00 88.94 88 SER A CA 1
ATOM 668 C C . SER A 1 88 ? 22.339 -2.179 -8.049 1.00 88.94 88 SER A C 1
ATOM 670 O O . SER A 1 88 ? 21.855 -1.797 -6.987 1.00 88.94 88 SER A O 1
ATOM 672 N N 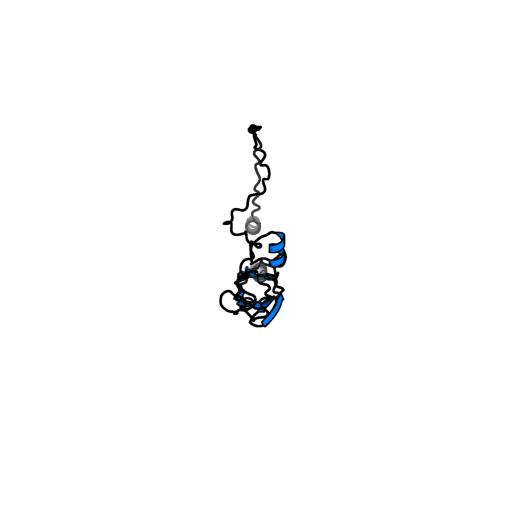. CYS A 1 89 ? 21.561 -2.469 -9.089 1.00 86.31 89 CYS A N 1
ATOM 673 C CA . CYS A 1 89 ? 20.104 -2.472 -8.996 1.00 86.31 89 CYS A CA 1
ATOM 674 C C . CYS A 1 89 ? 19.606 -3.866 -8.607 1.00 86.31 89 CYS A C 1
ATOM 676 O O . CYS A 1 89 ? 19.777 -4.801 -9.396 1.00 86.31 89 CYS A O 1
ATOM 678 N N . PRO A 1 90 ? 18.983 -4.044 -7.429 1.00 77.69 90 PRO A N 1
ATOM 679 C CA . PRO A 1 90 ? 18.453 -5.343 -7.042 1.00 77.69 90 PRO A CA 1
ATOM 680 C C . PRO A 1 90 ? 17.379 -5.796 -8.034 1.00 77.69 90 PRO A C 1
ATOM 682 O O . PRO A 1 90 ? 16.407 -5.078 -8.267 1.00 77.69 90 PRO A O 1
ATOM 685 N N . GLY A 1 91 ? 17.534 -6.997 -8.591 1.00 66.06 91 GLY A N 1
ATOM 686 C CA . GLY A 1 91 ? 16.454 -7.662 -9.320 1.00 66.06 91 GLY A CA 1
ATOM 687 C C . GLY A 1 91 ? 16.270 -7.304 -10.794 1.00 66.06 91 GLY A C 1
ATOM 688 O O . GLY A 1 91 ? 15.576 -8.032 -11.491 1.00 66.06 91 GLY A O 1
ATOM 689 N N . VAL A 1 92 ? 16.985 -6.300 -11.312 1.00 63.41 92 VAL A N 1
ATOM 690 C CA . VAL A 1 92 ? 16.927 -5.900 -12.740 1.00 63.41 92 VAL A CA 1
ATOM 691 C C . VAL A 1 92 ? 17.460 -6.997 -13.689 1.00 63.41 92 VAL A C 1
ATOM 693 O O . VAL A 1 92 ? 17.369 -6.897 -14.909 1.00 63.41 92 VAL A O 1
ATOM 696 N N . SER A 1 93 ? 18.010 -8.094 -13.156 1.00 55.34 93 SER A N 1
ATOM 697 C CA . SER A 1 93 ? 18.434 -9.249 -13.953 1.00 55.34 93 SER A CA 1
ATOM 698 C C . SER A 1 93 ? 17.273 -10.071 -14.526 1.00 55.34 93 SER A C 1
ATOM 700 O O . SER A 1 93 ? 17.502 -10.864 -15.442 1.00 55.34 93 SER A O 1
ATOM 702 N N . MET A 1 94 ? 16.042 -9.918 -14.018 1.00 57.03 94 MET A N 1
ATOM 703 C CA . MET A 1 94 ? 14.853 -10.375 -14.741 1.00 57.03 94 MET A CA 1
ATOM 704 C C . MET A 1 94 ? 14.643 -9.399 -15.894 1.00 57.03 94 MET A C 1
ATOM 706 O O . MET A 1 94 ? 14.123 -8.306 -15.718 1.00 57.03 94 MET A O 1
ATOM 710 N N . GLY A 1 95 ? 15.156 -9.763 -17.073 1.00 58.00 95 GLY A N 1
ATOM 711 C CA . GLY A 1 95 ? 15.084 -8.906 -18.252 1.00 58.00 95 GLY A CA 1
ATOM 712 C C . GLY A 1 95 ? 13.651 -8.429 -18.545 1.00 58.00 95 GLY A C 1
ATOM 713 O O . GLY A 1 95 ? 12.688 -9.064 -18.108 1.00 58.00 95 GLY A O 1
ATOM 714 N N . PRO A 1 96 ? 13.489 -7.376 -19.365 1.00 62.84 96 PRO A N 1
ATOM 715 C CA . PRO A 1 96 ? 12.222 -6.657 -19.593 1.00 62.84 96 PRO A CA 1
ATOM 716 C C . PRO A 1 96 ? 11.099 -7.492 -20.244 1.00 62.84 96 PRO A C 1
ATOM 718 O O . PRO A 1 96 ? 10.068 -6.963 -20.629 1.00 62.84 96 PRO A O 1
ATOM 721 N N . SER A 1 97 ? 11.309 -8.798 -20.410 1.00 68.56 97 SER A N 1
ATOM 722 C CA . SER A 1 97 ? 10.396 -9.772 -21.013 1.00 68.56 97 SER A CA 1
ATOM 723 C C . SER A 1 97 ? 9.772 -10.734 -19.990 1.00 68.56 97 SER A C 1
ATOM 725 O O . SER A 1 97 ? 9.053 -11.655 -20.381 1.00 68.56 97 SER A O 1
ATOM 727 N N . ALA A 1 98 ? 10.018 -10.541 -18.690 1.00 82.62 98 ALA A N 1
ATOM 728 C CA . ALA A 1 98 ? 9.404 -11.329 -17.626 1.00 82.62 98 ALA A CA 1
ATOM 729 C C . ALA A 1 98 ? 8.108 -10.685 -17.102 1.00 82.62 98 ALA A C 1
ATOM 731 O O . ALA A 1 98 ? 7.986 -9.462 -17.010 1.00 82.62 98 ALA A O 1
ATOM 732 N N . HIS A 1 99 ? 7.142 -11.528 -16.719 1.00 87.50 99 HIS A N 1
ATOM 733 C CA . HIS A 1 99 ? 6.001 -11.061 -15.933 1.00 87.50 99 HIS A CA 1
ATOM 734 C C . HIS A 1 99 ? 6.496 -10.519 -14.587 1.00 87.50 99 HIS A C 1
ATOM 736 O O . HIS A 1 99 ? 7.418 -11.103 -14.005 1.00 87.50 99 HIS A O 1
ATOM 742 N N . PRO A 1 100 ? 5.883 -9.442 -14.077 1.00 91.06 100 PRO A N 1
ATOM 743 C CA . PRO A 1 100 ? 6.325 -8.843 -12.835 1.00 91.06 100 PRO A CA 1
ATOM 744 C C . PRO A 1 100 ? 6.014 -9.773 -11.660 1.00 91.06 100 PRO A C 1
ATOM 746 O O . PRO A 1 100 ? 4.982 -10.452 -11.623 1.00 91.06 100 PRO A O 1
ATOM 749 N N . GLU A 1 101 ? 6.910 -9.806 -10.678 1.00 91.38 101 GLU A N 1
ATOM 750 C CA . GLU A 1 101 ? 6.704 -10.607 -9.475 1.00 91.38 101 GLU A CA 1
ATOM 751 C C . GLU A 1 101 ? 5.665 -9.959 -8.544 1.00 91.38 101 GLU A C 1
ATOM 753 O O . GLU A 1 101 ? 5.533 -8.737 -8.444 1.00 91.38 101 GLU A O 1
ATOM 758 N N . ALA A 1 102 ? 4.911 -10.799 -7.833 1.00 94.38 102 ALA A N 1
ATOM 759 C CA . ALA A 1 102 ? 3.925 -10.371 -6.853 1.00 94.38 102 ALA A CA 1
ATOM 760 C C . ALA A 1 102 ? 4.580 -9.623 -5.666 1.00 94.38 102 ALA A C 1
ATOM 762 O O . ALA A 1 102 ? 5.451 -10.189 -4.980 1.00 94.38 102 ALA A O 1
ATOM 763 N N . PRO A 1 103 ? 4.158 -8.375 -5.372 1.00 96.12 103 PRO A N 1
ATOM 764 C CA . PRO A 1 103 ? 4.688 -7.623 -4.242 1.00 96.12 103 PRO A CA 1
ATOM 765 C C . PRO A 1 103 ? 4.198 -8.194 -2.902 1.00 96.12 103 PRO A C 1
ATOM 767 O O . PRO A 1 103 ? 3.258 -8.985 -2.843 1.00 96.12 103 PRO A O 1
ATOM 770 N N . VAL A 1 104 ? 4.835 -7.786 -1.802 1.00 97.31 104 VAL A N 1
ATOM 771 C CA . VAL A 1 104 ? 4.351 -8.073 -0.438 1.00 97.31 104 VAL A CA 1
ATOM 772 C C . VAL A 1 104 ? 3.526 -6.913 0.055 1.00 97.31 104 VAL A C 1
ATOM 774 O O . VAL A 1 104 ? 4.065 -5.819 0.154 1.00 97.31 104 VAL A O 1
ATOM 777 N N . VAL A 1 105 ? 2.285 -7.144 0.457 1.00 98.06 105 VAL A N 1
ATOM 778 C CA . VAL A 1 105 ? 1.413 -6.096 0.989 1.00 98.06 105 VAL A CA 1
ATOM 779 C C . VAL A 1 105 ? 1.396 -6.105 2.513 1.00 98.06 105 VAL A C 1
ATOM 781 O O . VAL A 1 105 ? 1.367 -7.153 3.164 1.00 98.06 105 VAL A O 1
ATOM 784 N N . LYS A 1 106 ? 1.403 -4.905 3.093 1.00 97.25 106 LYS A N 1
ATOM 785 C CA . LYS A 1 106 ? 1.133 -4.649 4.506 1.00 97.25 106 LYS A CA 1
ATOM 786 C C . LYS A 1 106 ? 0.222 -3.443 4.653 1.00 97.25 106 LYS A C 1
ATOM 788 O O . LYS A 1 106 ? 0.360 -2.449 3.948 1.00 97.25 106 LYS A O 1
ATOM 793 N N . ILE A 1 107 ? -0.701 -3.531 5.604 1.00 96.81 107 ILE A N 1
ATOM 794 C CA . ILE A 1 107 ? -1.602 -2.433 5.943 1.00 96.81 107 ILE A CA 1
ATOM 795 C C . ILE A 1 107 ? -1.190 -1.907 7.311 1.00 96.81 107 ILE A C 1
ATOM 797 O O . ILE A 1 107 ? -1.231 -2.638 8.302 1.00 96.81 107 ILE A O 1
ATOM 801 N N . TYR A 1 108 ? -0.791 -0.644 7.357 1.00 94.56 108 TYR A N 1
ATOM 802 C CA . TYR A 1 108 ? -0.461 0.084 8.572 1.00 94.56 108 TYR A CA 1
ATOM 803 C C . TYR A 1 108 ? -1.613 1.015 8.925 1.00 94.56 108 TYR A C 1
ATOM 805 O O . TYR A 1 108 ? -2.267 1.591 8.060 1.00 94.56 108 TYR A O 1
ATOM 813 N N . TRP A 1 109 ? -1.888 1.178 10.211 1.00 90.19 109 TRP A N 1
ATOM 814 C CA . TRP A 1 109 ? -2.926 2.094 10.663 1.00 90.19 109 TRP A CA 1
ATOM 815 C C . TRP A 1 109 ? -2.582 2.643 12.044 1.00 90.19 109 TRP A C 1
ATOM 817 O O . TRP A 1 109 ? -1.854 2.022 12.823 1.00 90.19 109 TRP A O 1
ATOM 827 N N . ARG A 1 110 ? -3.151 3.804 12.361 1.00 85.94 110 ARG A N 1
ATOM 828 C CA . ARG A 1 110 ? -3.143 4.418 13.688 1.00 85.94 110 ARG A CA 1
ATOM 829 C C . ARG A 1 110 ? -4.574 4.824 14.029 1.00 85.94 110 ARG A C 1
ATOM 831 O O . ARG A 1 110 ? -5.378 5.096 13.141 1.00 85.94 110 ARG A O 1
ATOM 838 N N . GLU A 1 111 ? -4.920 4.825 15.312 1.00 81.56 111 GLU A N 1
ATOM 839 C CA . GLU A 1 111 ? -6.233 5.311 15.740 1.00 81.56 111 GLU A CA 1
ATOM 840 C C . GLU A 1 111 ? -6.436 6.762 15.270 1.00 81.56 111 GLU A C 1
ATOM 842 O O . GLU A 1 111 ? -5.553 7.605 15.429 1.00 81.56 111 GLU A O 1
ATOM 847 N N . GLY A 1 112 ? -7.579 7.032 14.634 1.00 78.06 112 GLY A N 1
ATOM 848 C CA . GLY A 1 112 ? -7.905 8.348 14.082 1.00 78.06 112 GLY A CA 1
ATOM 849 C C . GLY A 1 112 ? -7.254 8.690 12.736 1.00 78.06 112 GLY A C 1
ATOM 850 O O . GLY A 1 112 ? -7.482 9.793 12.246 1.00 78.06 112 GLY A O 1
ATOM 851 N N . THR A 1 113 ? -6.485 7.786 12.117 1.00 85.56 113 THR A N 1
ATOM 852 C CA . THR A 1 113 ? -5.943 7.987 10.762 1.00 85.56 113 THR A CA 1
ATOM 853 C C . THR A 1 113 ? -6.548 7.009 9.766 1.00 85.56 113 THR A C 1
ATOM 855 O O . THR A 1 113 ? -6.974 5.907 10.115 1.00 85.56 113 THR A O 1
ATOM 858 N N . GLU A 1 114 ? -6.553 7.400 8.497 1.00 90.62 114 GLU A N 1
ATOM 859 C CA . GLU A 1 114 ? -6.847 6.476 7.405 1.00 90.62 114 GLU A CA 1
ATOM 860 C C . GLU A 1 114 ? -5.729 5.414 7.307 1.00 90.62 114 GLU A C 1
ATOM 862 O O . GLU A 1 114 ? -4.570 5.717 7.618 1.00 90.62 114 GLU A O 1
ATOM 867 N N . PRO A 1 115 ? -6.055 4.161 6.944 1.00 94.44 115 PRO A N 1
ATOM 868 C CA . PRO A 1 115 ? -5.063 3.105 6.805 1.00 94.44 115 PRO A CA 1
ATOM 869 C C . PRO A 1 115 ? -4.153 3.347 5.595 1.00 94.44 115 PRO A C 1
ATOM 871 O O . PRO A 1 115 ? -4.610 3.684 4.501 1.00 94.44 115 PRO A O 1
ATOM 874 N N . GLU A 1 116 ? -2.859 3.131 5.804 1.00 96.94 116 GLU A N 1
ATOM 875 C CA . GLU A 1 116 ? -1.825 3.156 4.778 1.00 96.94 116 GLU A CA 1
ATOM 876 C C . GLU A 1 116 ? -1.591 1.733 4.266 1.00 96.94 116 GLU A C 1
ATOM 878 O O . GLU A 1 116 ? -1.225 0.827 5.016 1.00 96.94 116 GLU A O 1
ATOM 883 N N . VAL A 1 117 ? -1.783 1.541 2.971 1.00 97.81 117 VAL A N 1
ATOM 884 C CA . VAL A 1 117 ? -1.411 0.330 2.249 1.00 97.81 117 VAL A CA 1
ATOM 885 C C . VAL A 1 117 ? 0.003 0.535 1.736 1.00 97.81 117 VAL A C 1
ATOM 887 O O . VAL A 1 117 ? 0.250 1.456 0.963 1.00 97.81 117 VAL A O 1
ATOM 890 N N . ARG A 1 118 ? 0.929 -0.317 2.160 1.00 98.19 118 ARG A N 1
ATOM 891 C CA . ARG A 1 118 ? 2.326 -0.303 1.729 1.00 98.19 118 ARG A CA 1
ATOM 892 C C . ARG A 1 118 ? 2.680 -1.638 1.109 1.00 98.19 118 ARG A C 1
ATOM 894 O O . ARG A 1 118 ? 2.214 -2.680 1.570 1.00 98.19 118 ARG A O 1
ATOM 901 N N . TRP A 1 119 ? 3.524 -1.610 0.091 1.00 97.94 119 TRP A N 1
ATOM 902 C CA . TRP A 1 119 ? 3.992 -2.809 -0.573 1.00 97.94 119 TRP A CA 1
ATOM 903 C C . TRP A 1 119 ? 5.502 -2.822 -0.767 1.00 97.94 119 TRP A C 1
ATOM 905 O O . TRP A 1 119 ? 6.124 -1.791 -0.994 1.00 97.94 119 TRP A O 1
ATOM 915 N N . CYS A 1 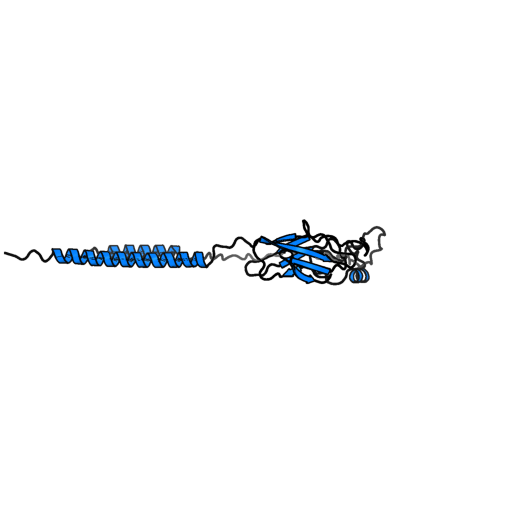120 ? 6.082 -4.016 -0.691 1.00 95.81 120 CYS A N 1
ATOM 916 C CA . CYS A 1 120 ? 7.478 -4.275 -1.014 1.00 95.81 120 CYS A CA 1
ATOM 917 C C . CYS A 1 120 ? 7.561 -4.924 -2.390 1.00 95.81 120 CYS A C 1
ATOM 919 O O . CYS A 1 120 ? 7.005 -6.008 -2.593 1.00 95.81 120 CYS A O 1
ATOM 921 N N . ALA A 1 121 ? 8.265 -4.283 -3.318 1.00 91.94 121 ALA A N 1
ATOM 922 C CA . ALA A 1 121 ? 8.590 -4.900 -4.597 1.00 91.94 121 ALA A CA 1
ATOM 923 C C . ALA A 1 121 ? 9.681 -5.965 -4.404 1.00 91.94 121 ALA A C 1
ATOM 925 O O . ALA A 1 121 ? 10.554 -5.810 -3.550 1.00 91.94 121 ALA A O 1
ATOM 926 N N . ALA A 1 122 ? 9.641 -7.045 -5.187 1.00 84.12 122 ALA A N 1
ATOM 927 C CA . ALA A 1 122 ? 10.722 -8.033 -5.182 1.00 84.12 122 ALA A CA 1
ATOM 928 C C . ALA A 1 122 ? 12.011 -7.457 -5.792 1.00 84.12 122 ALA A C 1
ATOM 930 O O . ALA A 1 122 ? 13.119 -7.776 -5.354 1.00 84.12 122 ALA A O 1
ATOM 931 N N . HIS A 1 123 ? 11.850 -6.577 -6.779 1.00 85.06 123 HIS A N 1
ATOM 932 C CA . HIS A 1 123 ? 12.907 -6.020 -7.610 1.00 85.06 123 HIS A CA 1
ATOM 933 C C . HIS A 1 123 ? 12.669 -4.527 -7.850 1.00 85.06 123 HIS A C 1
ATOM 935 O O . HIS A 1 123 ? 11.564 -4.013 -7.646 1.00 85.06 123 HIS A O 1
ATOM 941 N N . ALA A 1 124 ? 13.715 -3.821 -8.272 1.00 78.31 124 ALA A N 1
ATOM 942 C CA . ALA A 1 124 ? 13.652 -2.409 -8.630 1.00 78.31 124 ALA A CA 1
ATOM 943 C C . ALA A 1 124 ? 13.195 -2.173 -10.082 1.00 78.31 124 ALA A C 1
ATOM 945 O O . ALA A 1 124 ? 13.724 -1.298 -10.765 1.00 78.31 124 ALA A O 1
ATOM 946 N N . ASP A 1 125 ? 12.238 -2.973 -10.546 1.00 77.69 125 ASP A N 1
ATOM 947 C CA . ASP A 1 125 ? 11.727 -2.899 -11.911 1.00 77.69 125 ASP A CA 1
ATOM 948 C C . ASP A 1 125 ? 10.825 -1.673 -12.108 1.00 77.69 125 ASP A C 1
ATOM 950 O O . ASP A 1 125 ? 10.176 -1.190 -11.170 1.00 77.69 125 ASP A O 1
ATOM 954 N N . GLU A 1 126 ? 10.729 -1.238 -13.362 1.00 83.56 126 GLU A N 1
ATOM 955 C CA . GLU A 1 126 ? 9.870 -0.153 -13.861 1.00 83.56 126 GLU A CA 1
ATOM 956 C C . GLU A 1 126 ? 8.392 -0.602 -13.949 1.00 83.56 126 GLU A C 1
ATOM 958 O O . GLU A 1 126 ? 7.726 -0.499 -14.976 1.00 83.56 126 GLU A O 1
ATOM 963 N N . ASN A 1 127 ? 7.871 -1.182 -12.860 1.00 89.19 127 ASN A N 1
ATOM 964 C CA . ASN A 1 127 ? 6.496 -1.678 -12.777 1.00 89.19 127 ASN A CA 1
ATOM 965 C C . ASN A 1 127 ? 5.554 -0.592 -12.258 1.00 89.19 127 ASN A C 1
ATOM 967 O O . ASN A 1 127 ? 5.806 0.003 -11.213 1.00 89.19 127 ASN A O 1
ATOM 971 N N . VAL A 1 128 ? 4.399 -0.428 -12.890 1.00 94.69 128 VAL A N 1
ATOM 972 C CA . VAL A 1 128 ? 3.275 0.331 -12.329 1.00 94.69 128 VAL A CA 1
ATOM 973 C C . VAL A 1 128 ? 2.517 -0.548 -11.329 1.00 94.69 128 VAL A C 1
ATOM 975 O O . VAL A 1 128 ? 2.417 -1.762 -11.507 1.00 94.69 128 VAL A O 1
ATOM 978 N N . TYR A 1 129 ? 1.972 0.040 -10.264 1.00 97.19 129 TYR A N 1
ATOM 979 C CA . TYR A 1 129 ? 1.259 -0.689 -9.213 1.00 97.19 129 TYR A CA 1
ATOM 980 C C . TYR A 1 129 ? -0.224 -0.334 -9.181 1.00 97.19 129 TYR A C 1
ATOM 982 O O . TYR A 1 129 ? -0.583 0.827 -9.002 1.00 97.19 129 TYR A O 1
ATOM 990 N N . ARG A 1 130 ? -1.096 -1.339 -9.269 1.00 97.88 130 ARG A N 1
ATOM 991 C CA . ARG A 1 130 ? -2.544 -1.188 -9.071 1.00 97.88 130 ARG A CA 1
ATOM 992 C C . ARG A 1 130 ? -2.938 -1.652 -7.687 1.00 97.88 130 ARG A C 1
ATOM 994 O O . ARG A 1 130 ? -2.575 -2.752 -7.274 1.00 97.88 130 ARG A O 1
ATOM 1001 N N . VAL A 1 131 ? -3.713 -0.837 -6.985 1.00 98.25 131 VAL A N 1
ATOM 1002 C CA . VAL A 1 131 ? -4.273 -1.184 -5.677 1.00 98.25 131 VAL A CA 1
ATOM 1003 C C . VAL A 1 131 ? -5.733 -1.554 -5.863 1.00 98.25 131 VAL A C 1
ATOM 1005 O O . VAL A 1 131 ? -6.519 -0.779 -6.413 1.00 98.25 131 VAL A O 1
ATOM 1008 N N . LEU A 1 132 ? -6.101 -2.738 -5.384 1.00 98.31 132 LEU A N 1
ATOM 1009 C CA . LEU A 1 132 ? -7.455 -3.265 -5.443 1.00 98.31 132 LEU A CA 1
ATOM 1010 C C . LEU A 1 132 ? -8.003 -3.444 -4.031 1.00 98.31 132 LEU A C 1
ATOM 1012 O O . LEU A 1 132 ? -7.321 -3.957 -3.149 1.00 98.31 132 LEU A O 1
ATOM 1016 N N . VAL A 1 133 ? -9.257 -3.057 -3.826 1.00 97.75 133 VAL A N 1
ATOM 1017 C CA . VAL A 1 133 ? -10.012 -3.306 -2.596 1.00 97.75 133 VAL A CA 1
ATOM 1018 C C . VAL A 1 133 ? -11.210 -4.162 -2.967 1.00 97.75 133 VAL A C 1
ATOM 1020 O O . VAL A 1 133 ? -12.021 -3.751 -3.797 1.00 97.75 133 VAL A O 1
ATOM 1023 N N . GLN A 1 134 ? -11.327 -5.349 -2.369 1.00 96.56 134 GLN A N 1
ATOM 1024 C CA . GLN A 1 134 ? -12.389 -6.314 -2.698 1.00 96.56 134 GLN A CA 1
ATOM 1025 C C . GLN A 1 134 ? -12.478 -6.599 -4.211 1.00 96.56 134 GLN A C 1
ATOM 1027 O O . GLN A 1 134 ? -13.555 -6.582 -4.807 1.00 96.56 134 GLN A O 1
ATOM 1032 N N . GLY A 1 135 ? -11.320 -6.768 -4.858 1.00 95.88 135 GLY A N 1
ATOM 1033 C CA . GLY A 1 135 ? -11.215 -7.017 -6.300 1.00 95.88 135 GLY A CA 1
ATOM 1034 C C . GLY A 1 135 ? -11.507 -5.812 -7.202 1.00 95.88 135 GLY A C 1
ATOM 1035 O O . GLY A 1 135 ? -11.423 -5.939 -8.420 1.00 95.88 135 GLY A O 1
ATOM 1036 N N . LYS A 1 136 ? -11.826 -4.637 -6.646 1.00 97.00 136 LYS A N 1
ATOM 1037 C CA . LYS A 1 136 ? -12.042 -3.410 -7.418 1.00 97.00 136 LYS A CA 1
ATOM 1038 C C . LYS A 1 136 ? -10.826 -2.500 -7.332 1.00 97.00 136 LYS A C 1
ATOM 1040 O O . LYS A 1 136 ? -10.403 -2.144 -6.236 1.00 97.00 136 LYS A O 1
ATOM 1045 N N . GLU A 1 137 ? -10.315 -2.073 -8.479 1.00 97.38 137 GLU A N 1
ATOM 1046 C CA . GLU A 1 137 ? -9.248 -1.077 -8.543 1.00 97.38 137 GLU A CA 1
ATOM 1047 C C . GLU A 1 137 ? -9.692 0.250 -7.909 1.00 97.38 137 GLU A C 1
ATOM 1049 O O . GLU A 1 137 ? -10.769 0.780 -8.206 1.00 97.38 137 GLU A O 1
ATOM 1054 N N . VAL A 1 138 ? -8.858 0.767 -7.008 1.00 96.81 138 VAL A N 1
ATOM 1055 C CA . VAL A 1 138 ? -9.057 2.058 -6.332 1.00 96.81 138 VAL A CA 1
ATOM 1056 C C . VAL A 1 138 ? -7.997 3.088 -6.712 1.00 96.81 138 VAL A C 1
ATOM 1058 O O . VAL A 1 138 ? -8.173 4.270 -6.420 1.00 96.81 138 VAL A O 1
ATOM 1061 N N . GLY A 1 139 ? -6.915 2.659 -7.361 1.00 96.94 139 GLY A N 1
ATOM 1062 C CA . GLY A 1 139 ? -5.886 3.550 -7.871 1.00 96.94 139 GLY A CA 1
ATOM 1063 C C . GLY A 1 139 ? -4.728 2.811 -8.528 1.00 96.94 139 GLY A C 1
ATOM 1064 O O . GLY A 1 139 ? -4.465 1.644 -8.232 1.00 96.94 139 GLY A O 1
ATOM 1065 N N . GLU A 1 140 ? -4.022 3.548 -9.376 1.00 97.31 140 GLU A N 1
ATOM 1066 C CA . GLU A 1 140 ? -2.803 3.136 -10.061 1.00 97.31 140 GLU A CA 1
ATOM 1067 C C . GLU A 1 140 ? -1.674 4.112 -9.690 1.00 97.31 140 GLU A C 1
ATOM 1069 O O . GLU A 1 140 ? -1.884 5.326 -9.608 1.00 97.31 140 GLU A O 1
ATOM 1074 N N . PHE A 1 141 ? -0.487 3.580 -9.405 1.00 97.19 141 PHE A N 1
ATOM 1075 C CA . PHE A 1 141 ? 0.650 4.317 -8.863 1.00 97.19 141 PHE A CA 1
ATOM 1076 C C . PHE A 1 141 ? 1.909 4.008 -9.668 1.00 97.19 141 PHE A C 1
ATOM 1078 O O . PHE A 1 141 ? 2.181 2.853 -9.985 1.00 97.19 141 PHE A O 1
ATOM 1085 N N . GLY A 1 142 ? 2.689 5.044 -9.977 1.00 94.69 142 GLY A N 1
ATOM 1086 C CA . GLY A 1 142 ? 3.915 4.900 -10.760 1.00 94.69 142 GLY A CA 1
ATOM 1087 C C . GLY A 1 142 ? 4.996 4.060 -10.072 1.00 94.69 142 GLY A C 1
ATOM 1088 O O . GLY A 1 142 ? 4.938 3.783 -8.873 1.00 94.69 142 GLY A O 1
ATOM 1089 N N . GLU A 1 143 ? 6.026 3.720 -10.841 1.00 91.50 143 GLU A N 1
ATOM 1090 C CA . GLU A 1 143 ? 7.108 2.791 -10.477 1.00 91.50 143 GLU A CA 1
ATOM 1091 C C . GLU A 1 143 ? 7.889 3.128 -9.208 1.00 91.50 143 GLU A C 1
ATOM 1093 O O . GLU A 1 143 ? 8.439 2.237 -8.556 1.00 91.50 143 GLU A O 1
ATOM 1098 N N . LEU A 1 144 ? 7.902 4.400 -8.814 1.00 93.94 144 LEU A N 1
ATOM 1099 C CA . LEU A 1 144 ? 8.617 4.868 -7.632 1.00 93.94 144 LEU A CA 1
ATOM 1100 C C . LEU A 1 144 ? 7.777 4.781 -6.353 1.00 93.94 144 LEU A C 1
ATOM 1102 O O . LEU A 1 144 ? 8.318 4.939 -5.265 1.00 93.94 144 LEU A O 1
ATOM 1106 N N . LYS A 1 145 ? 6.467 4.529 -6.440 1.00 97.00 145 LYS A N 1
ATOM 1107 C CA . LYS A 1 145 ? 5.587 4.483 -5.265 1.00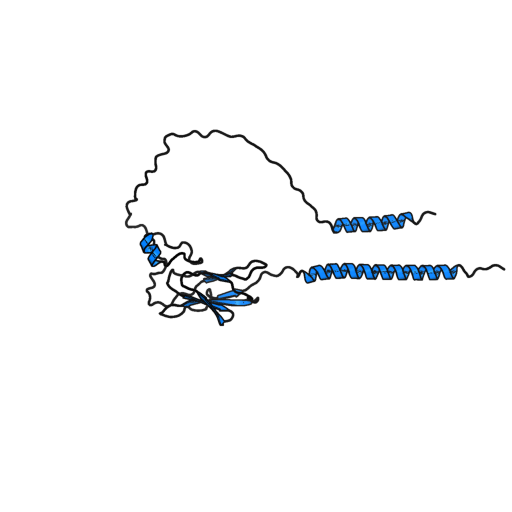 97.00 145 LYS A CA 1
ATOM 1108 C C . LYS A 1 145 ? 5.559 3.108 -4.609 1.00 97.00 145 LYS A C 1
ATOM 1110 O O . LYS A 1 145 ? 5.517 2.080 -5.285 1.00 97.00 145 LYS A O 1
ATOM 1115 N N . ARG A 1 146 ? 5.556 3.093 -3.277 1.00 97.00 146 ARG A N 1
ATOM 1116 C CA . ARG A 1 146 ? 5.444 1.899 -2.427 1.00 97.00 146 ARG A CA 1
ATOM 1117 C C . ARG A 1 146 ? 4.370 2.011 -1.355 1.00 97.00 146 ARG A C 1
ATOM 1119 O O . ARG A 1 146 ? 4.154 1.045 -0.628 1.00 97.00 146 ARG A O 1
ATOM 1126 N N . SER A 1 147 ? 3.671 3.139 -1.241 1.00 97.62 147 SER A N 1
ATOM 1127 C CA . SER A 1 147 ? 2.488 3.209 -0.389 1.00 97.62 147 SER A CA 1
ATOM 1128 C C . SER A 1 147 ? 1.412 4.177 -0.868 1.00 97.62 147 SER A C 1
ATOM 1130 O O . SER A 1 147 ? 1.635 5.059 -1.699 1.00 97.62 147 SER A O 1
ATOM 1132 N N . THR A 1 148 ? 0.206 3.983 -0.337 1.00 97.69 148 THR A N 1
ATOM 1133 C CA . THR A 1 148 ? -0.942 4.868 -0.521 1.00 97.69 148 THR A CA 1
ATOM 1134 C C . THR A 1 148 ? -1.881 4.809 0.678 1.00 97.69 148 THR A C 1
ATOM 1136 O O . THR A 1 148 ? -1.887 3.841 1.434 1.00 97.69 148 THR A O 1
ATOM 1139 N N . VAL A 1 149 ? -2.711 5.834 0.845 1.00 96.88 149 VAL A N 1
ATOM 1140 C CA . VAL A 1 149 ? -3.736 5.884 1.892 1.00 96.88 149 VAL A CA 1
ATOM 1141 C C . VAL A 1 149 ? -5.089 5.525 1.289 1.00 96.88 149 VAL A C 1
ATOM 1143 O O . VAL A 1 149 ? -5.511 6.122 0.298 1.00 96.88 149 VAL A O 1
ATOM 1146 N N . VAL A 1 150 ? -5.791 4.568 1.901 1.00 95.44 150 VAL A N 1
ATOM 1147 C CA . VAL A 1 150 ? -7.105 4.110 1.427 1.00 95.44 150 VAL A CA 1
ATOM 1148 C C . VAL A 1 150 ? -8.202 4.586 2.373 1.00 95.44 150 VAL A C 1
ATOM 1150 O O . VAL A 1 150 ? -8.343 4.111 3.501 1.00 95.44 150 VAL A O 1
ATOM 1153 N N . LYS A 1 151 ? -9.019 5.524 1.891 1.00 92.25 151 LYS A N 1
ATOM 1154 C CA . LYS A 1 151 ? -10.122 6.110 2.661 1.00 92.25 151 LYS A CA 1
ATOM 1155 C C . LYS A 1 151 ? -11.282 5.134 2.806 1.00 92.25 151 LYS A C 1
ATOM 1157 O O . LYS A 1 151 ? -11.652 4.455 1.854 1.00 92.25 151 LYS A O 1
ATOM 1162 N N . GLY A 1 152 ? -11.905 5.115 3.985 1.00 89.00 152 GLY A N 1
ATOM 1163 C CA . GLY A 1 152 ? -13.138 4.351 4.213 1.00 89.00 152 GLY A CA 1
ATOM 1164 C C . GLY A 1 152 ? -12.975 2.828 4.129 1.00 89.00 152 GLY A C 1
ATOM 1165 O O . GLY A 1 152 ? -13.951 2.122 3.874 1.00 89.00 152 GLY A O 1
ATOM 1166 N N . LEU A 1 153 ? -11.759 2.311 4.330 1.00 92.94 153 LEU A N 1
ATOM 1167 C CA . LEU A 1 153 ? -11.503 0.875 4.295 1.00 92.94 153 LEU A CA 1
ATOM 1168 C C . LEU A 1 153 ? -12.259 0.166 5.429 1.00 92.94 153 LEU A C 1
ATOM 1170 O O . LEU A 1 153 ? -12.090 0.470 6.609 1.00 92.94 153 LEU A O 1
ATOM 1174 N N . SER A 1 154 ? -13.123 -0.777 5.059 1.00 91.56 154 SER A N 1
ATOM 1175 C CA . SER A 1 154 ? -13.985 -1.488 6.006 1.00 91.56 154 SER A CA 1
ATOM 1176 C C . SER A 1 154 ? -13.250 -2.637 6.691 1.00 91.56 154 SER A C 1
ATOM 1178 O O . SER A 1 154 ? -12.429 -3.312 6.074 1.00 91.56 154 SER A O 1
ATOM 1180 N N . ALA A 1 155 ? -13.571 -2.897 7.961 1.00 92.00 155 ALA A N 1
ATOM 1181 C CA . ALA A 1 155 ? -13.024 -4.033 8.700 1.00 92.00 155 ALA A CA 1
ATOM 1182 C C . ALA A 1 155 ? -13.269 -5.350 7.943 1.00 92.00 155 ALA A C 1
ATOM 1184 O O . ALA A 1 155 ? -14.397 -5.630 7.541 1.00 92.00 155 ALA A O 1
ATOM 1185 N N . GLY A 1 156 ? -12.223 -6.155 7.762 1.00 94.19 156 GLY A N 1
ATOM 1186 C CA . GLY A 1 156 ? -12.289 -7.406 7.006 1.00 94.19 156 GLY A CA 1
ATOM 1187 C C . GLY A 1 156 ? -12.196 -7.240 5.488 1.00 94.19 156 GLY A C 1
ATOM 1188 O O . GLY A 1 156 ? -12.284 -8.240 4.781 1.00 94.19 156 GLY A O 1
ATOM 1189 N N . ALA A 1 157 ? -12.009 -6.021 4.970 1.00 96.38 157 ALA A N 1
ATOM 1190 C CA . ALA A 1 157 ? -11.782 -5.822 3.545 1.00 96.38 157 ALA A CA 1
ATOM 1191 C C . ALA A 1 157 ? -10.418 -6.370 3.112 1.00 96.38 157 ALA A C 1
ATOM 1193 O O . ALA A 1 157 ? -9.402 -6.058 3.731 1.00 96.38 157 ALA A O 1
ATOM 1194 N N . GLU A 1 158 ? -10.398 -7.161 2.043 1.00 97.62 158 GLU A N 1
ATOM 1195 C CA . GLU A 1 158 ? -9.159 -7.583 1.395 1.00 97.62 158 GLU A CA 1
ATOM 1196 C C . GLU A 1 158 ? -8.622 -6.456 0.514 1.00 97.62 158 GLU A C 1
ATOM 1198 O O . GLU A 1 158 ? -9.362 -5.853 -0.273 1.00 97.62 158 GLU A O 1
ATOM 1203 N N . VAL A 1 159 ? -7.334 -6.169 0.673 1.00 98.19 159 VAL A N 1
ATOM 1204 C CA . VAL A 1 159 ? -6.592 -5.224 -0.153 1.00 98.19 159 VAL A CA 1
ATOM 1205 C C . VAL A 1 159 ? -5.473 -5.971 -0.846 1.00 98.19 159 VAL A C 1
ATOM 1207 O O . VAL A 1 159 ? -4.676 -6.628 -0.180 1.00 98.19 159 VAL A O 1
ATOM 1210 N N . CYS A 1 160 ? -5.385 -5.820 -2.160 1.00 98.38 160 CYS A N 1
ATOM 1211 C CA . CYS A 1 160 ? -4.335 -6.417 -2.965 1.00 98.38 160 CYS A CA 1
ATOM 1212 C C . CYS A 1 160 ? -3.554 -5.358 -3.741 1.00 98.38 160 CYS A C 1
ATOM 1214 O O . CYS A 1 160 ? -4.096 -4.306 -4.088 1.00 98.38 160 CYS A O 1
ATOM 1216 N N . VAL A 1 161 ? -2.291 -5.653 -4.040 1.00 98.31 161 VAL A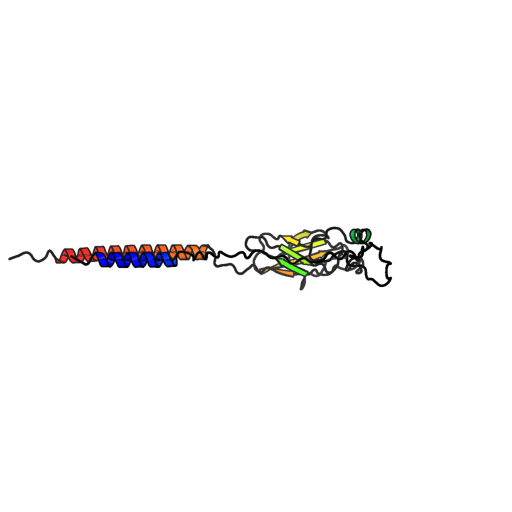 N 1
ATOM 1217 C CA . VAL A 1 161 ? -1.452 -4.832 -4.917 1.00 98.31 161 VAL A CA 1
ATOM 1218 C C . VAL A 1 161 ? -0.925 -5.688 -6.059 1.00 98.31 161 VAL A C 1
ATOM 1220 O O . VAL A 1 161 ? -0.302 -6.724 -5.833 1.00 98.31 161 VAL A O 1
ATOM 1223 N N . GLN A 1 162 ? -1.162 -5.231 -7.284 1.00 97.12 162 GLN A N 1
ATOM 1224 C CA . GLN A 1 162 ? -0.694 -5.863 -8.510 1.00 97.12 162 GLN A CA 1
ATOM 1225 C C . GLN A 1 162 ? 0.435 -5.041 -9.119 1.00 97.12 162 GLN A C 1
ATOM 1227 O O . GLN A 1 162 ? 0.299 -3.828 -9.250 1.00 97.12 162 GLN A O 1
ATOM 1232 N N . ALA A 1 163 ? 1.522 -5.693 -9.517 1.00 95.69 163 ALA A N 1
ATOM 1233 C CA . ALA A 1 163 ? 2.560 -5.082 -10.336 1.00 95.69 163 ALA A CA 1
ATOM 1234 C C . ALA A 1 163 ? 2.223 -5.307 -11.816 1.00 95.69 163 ALA A C 1
ATOM 1236 O O . ALA A 1 163 ? 1.741 -6.381 -12.186 1.00 95.69 163 ALA A O 1
ATOM 1237 N N . VAL A 1 164 ? 2.450 -4.295 -12.646 1.00 94.19 164 VAL A N 1
ATOM 1238 C CA . VAL A 1 164 ? 2.076 -4.275 -14.062 1.00 94.19 164 VAL A CA 1
ATOM 1239 C C . VAL A 1 164 ? 3.229 -3.705 -14.879 1.00 94.19 164 VAL A C 1
ATOM 1241 O O . VAL A 1 164 ? 3.764 -2.652 -14.541 1.00 94.19 164 VAL A O 1
ATOM 1244 N N . ASN A 1 165 ? 3.584 -4.388 -15.960 1.00 91.19 165 ASN A N 1
ATOM 1245 C CA . ASN A 1 165 ? 4.526 -3.912 -16.969 1.00 91.19 165 ASN A CA 1
ATOM 1246 C C . ASN A 1 165 ? 4.009 -4.258 -18.376 1.00 91.19 165 ASN A C 1
ATOM 1248 O O . ASN A 1 165 ? 2.916 -4.810 -18.528 1.00 91.19 165 ASN A O 1
ATOM 1252 N N . ASP A 1 166 ? 4.801 -3.963 -19.405 1.00 89.25 166 ASP A N 1
ATOM 1253 C CA . ASP A 1 166 ? 4.438 -4.216 -20.807 1.00 89.25 166 ASP A CA 1
ATOM 1254 C C . ASP A 1 166 ? 4.258 -5.706 -21.144 1.00 89.25 166 ASP A C 1
ATOM 1256 O O . ASP A 1 166 ? 3.613 -6.054 -22.135 1.00 89.25 166 ASP A O 1
ATOM 1260 N N . VAL A 1 167 ? 4.819 -6.600 -20.328 1.00 90.25 167 VAL A N 1
ATOM 1261 C CA . VAL A 1 167 ? 4.718 -8.053 -20.511 1.00 90.25 167 VAL A CA 1
ATOM 1262 C C . VAL A 1 167 ? 3.409 -8.579 -19.937 1.00 90.25 167 VAL A C 1
ATOM 1264 O O . VAL A 1 167 ? 2.803 -9.488 -20.508 1.00 90.25 167 VAL A O 1
ATOM 1267 N N . GLY A 1 168 ? 2.968 -8.030 -18.807 1.00 91.94 168 GLY A N 1
ATOM 1268 C CA . GLY A 1 168 ? 1.747 -8.465 -18.155 1.00 91.94 168 GLY A CA 1
ATOM 1269 C C . GLY A 1 168 ? 1.613 -7.995 -16.714 1.00 91.94 168 GLY A C 1
ATOM 1270 O O . GLY A 1 168 ? 2.090 -6.935 -16.314 1.00 91.94 168 GLY A O 1
ATOM 1271 N N . GLN A 1 169 ? 0.899 -8.798 -15.931 1.00 94.19 169 GLN A N 1
ATOM 1272 C CA . GLN A 1 169 ? 0.514 -8.474 -14.562 1.00 94.19 169 GLN A CA 1
ATOM 1273 C C . GLN A 1 169 ? 0.964 -9.575 -13.609 1.00 94.19 169 GLN A C 1
ATOM 1275 O O . GLN A 1 169 ? 0.974 -10.754 -13.970 1.00 94.19 169 GLN A O 1
ATOM 1280 N N . SER A 1 170 ? 1.295 -9.195 -12.380 1.00 94.44 170 SER A N 1
ATOM 1281 C CA . SER A 1 170 ? 1.642 -10.150 -11.338 1.00 94.44 170 SER A CA 1
ATOM 1282 C C . SER A 1 170 ? 0.400 -10.868 -10.804 1.00 94.44 170 SER A C 1
ATOM 1284 O O . SER A 1 170 ? -0.739 -10.400 -10.933 1.00 94.44 170 SER A O 1
ATOM 1286 N N . ALA A 1 171 ? 0.624 -12.031 -10.192 1.00 94.31 171 ALA A N 1
ATOM 1287 C CA . ALA A 1 171 ? -0.430 -12.776 -9.517 1.00 94.31 171 ALA A CA 1
ATOM 1288 C C . ALA A 1 171 ? -0.958 -12.008 -8.291 1.00 94.31 171 ALA A C 1
ATOM 1290 O O . ALA A 1 171 ? -0.186 -11.423 -7.529 1.00 94.31 171 ALA A O 1
ATOM 1291 N N . LEU A 1 172 ? -2.273 -12.073 -8.072 1.00 94.75 172 LEU A N 1
ATOM 1292 C CA . LEU A 1 172 ? -2.978 -11.476 -6.930 1.00 94.75 172 LEU A CA 1
ATOM 1293 C C . LEU A 1 172 ? -3.235 -12.500 -5.814 1.00 94.75 172 LEU A C 1
ATOM 1295 O O . LEU A 1 172 ? -4.309 -12.545 -5.227 1.00 94.75 172 LEU A O 1
ATOM 1299 N N . GLU A 1 173 ? -2.258 -13.360 -5.540 1.00 89.44 173 GLU A N 1
ATOM 1300 C CA . GLU A 1 173 ? -2.397 -14.445 -4.567 1.00 89.44 173 GLU A CA 1
ATOM 1301 C C . GLU A 1 173 ? -1.348 -14.352 -3.456 1.00 89.44 173 GLU A C 1
ATOM 1303 O O . GLU A 1 173 ? -0.270 -13.765 -3.599 1.00 89.44 173 GLU A O 1
ATOM 1308 N N . GLY A 1 174 ? -1.665 -14.959 -2.312 1.00 93.12 174 GLY A N 1
ATOM 1309 C CA . GLY A 1 174 ? -0.762 -15.042 -1.173 1.00 93.12 174 GLY A CA 1
ATOM 1310 C C . GLY A 1 174 ? -0.391 -13.665 -0.627 1.00 93.12 174 GLY A C 1
ATOM 1311 O O . GLY A 1 174 ? -1.242 -12.911 -0.169 1.00 93.12 174 GLY A O 1
ATOM 1312 N N . ARG A 1 175 ? 0.905 -13.345 -0.651 1.00 95.62 175 ARG A N 1
ATOM 1313 C CA . ARG A 1 175 ? 1.465 -12.132 -0.033 1.00 95.62 175 ARG A CA 1
ATOM 1314 C C . ARG A 1 175 ? 1.138 -10.830 -0.781 1.00 95.62 175 ARG A C 1
ATOM 1316 O O . ARG A 1 175 ? 1.411 -9.763 -0.237 1.00 95.62 175 ARG A O 1
ATOM 1323 N N . ALA A 1 176 ? 0.562 -10.920 -1.982 1.00 97.31 176 ALA A N 1
ATOM 1324 C CA . ALA A 1 176 ? 0.065 -9.771 -2.740 1.00 97.31 176 ALA A CA 1
ATOM 1325 C C . ALA A 1 176 ? -1.236 -9.192 -2.174 1.00 97.31 176 ALA A C 1
ATOM 1327 O O . ALA A 1 176 ? -1.641 -8.110 -2.594 1.00 97.31 176 ALA A O 1
ATOM 1328 N N . CYS A 1 177 ? -1.880 -9.890 -1.234 1.00 97.94 177 CYS A N 1
ATOM 1329 C CA . CYS A 1 177 ? -3.115 -9.470 -0.590 1.00 97.94 177 CYS A CA 1
ATOM 1330 C C . CYS A 1 177 ? -2.987 -9.508 0.938 1.00 97.94 177 CYS A C 1
ATOM 1332 O O . CYS A 1 177 ? -2.313 -10.363 1.512 1.00 97.94 177 CYS A O 1
ATOM 1334 N N . GLU A 1 178 ? -3.661 -8.584 1.615 1.00 97.50 178 GLU A N 1
ATOM 1335 C CA . GLU A 1 178 ? -3.745 -8.523 3.072 1.00 97.50 178 GLU A CA 1
ATOM 1336 C C . GLU A 1 178 ? -5.162 -8.089 3.478 1.00 97.50 178 GLU A C 1
ATOM 1338 O O . GLU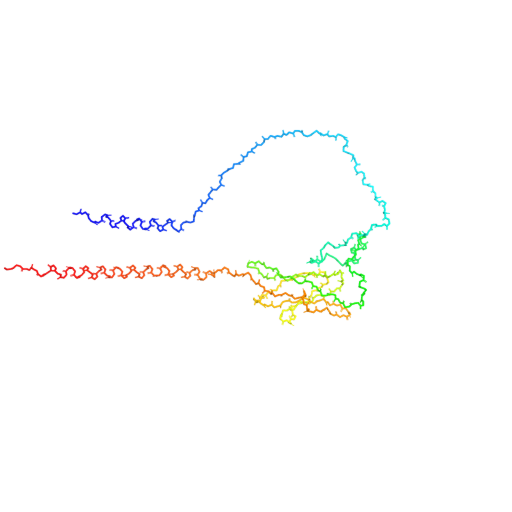 A 1 178 ? -5.764 -7.194 2.883 1.00 97.50 178 GLU A O 1
ATOM 1343 N N . VAL A 1 179 ? -5.710 -8.724 4.516 1.00 96.75 179 VAL A N 1
ATOM 1344 C CA . VAL A 1 179 ? -7.036 -8.382 5.048 1.00 96.75 179 VAL A CA 1
ATOM 1345 C C . VAL A 1 179 ? -6.901 -7.286 6.096 1.00 96.75 179 VAL A C 1
ATOM 1347 O O . VAL A 1 179 ? -6.201 -7.457 7.099 1.00 96.75 179 VAL A O 1
ATOM 1350 N N . TYR A 1 180 ? -7.633 -6.187 5.916 1.00 95.19 180 TYR A N 1
ATOM 1351 C CA . TYR A 1 180 ? -7.643 -5.081 6.862 1.00 95.19 180 TYR A CA 1
ATOM 1352 C C . TYR A 1 180 ? -8.269 -5.487 8.195 1.00 95.19 180 TYR A C 1
ATOM 1354 O O . TYR A 1 180 ? -9.460 -5.792 8.300 1.00 95.19 180 TYR A O 1
ATOM 1362 N N . LYS A 1 181 ? -7.448 -5.449 9.242 1.00 92.44 181 LYS A N 1
ATOM 1363 C CA . LYS A 1 181 ? -7.840 -5.740 10.620 1.00 92.44 181 LYS A CA 1
ATOM 1364 C C . LYS A 1 181 ? -7.671 -4.461 11.440 1.00 92.44 181 LYS A C 1
ATOM 1366 O O . LYS A 1 181 ? -6.584 -4.247 11.970 1.00 92.44 181 LYS A O 1
ATOM 1371 N N . PRO A 1 182 ? -8.703 -3.601 11.543 1.00 85.62 182 PRO A N 1
ATOM 1372 C CA . PRO A 1 182 ? -8.622 -2.424 12.396 1.00 85.62 182 PRO A CA 1
ATOM 1373 C C . PRO A 1 182 ? -8.342 -2.838 13.846 1.00 85.62 182 PRO A C 1
ATOM 1375 O O . PRO A 1 182 ? -8.657 -3.969 14.247 1.00 85.62 182 PRO A O 1
ATOM 1378 N N . PRO A 1 183 ? -7.775 -1.936 14.663 1.00 78.19 183 PRO A N 1
ATOM 1379 C CA . PRO A 1 183 ? -7.542 -2.246 16.057 1.00 78.19 183 PRO A CA 1
ATOM 1380 C C . PRO A 1 183 ? -8.899 -2.509 16.710 1.00 78.19 183 PRO A C 1
ATOM 1382 O O . PRO A 1 183 ? -9.896 -1.856 16.390 1.00 78.19 183 PRO A O 1
ATOM 1385 N N . LYS A 1 184 ? -8.951 -3.494 17.612 1.00 70.62 184 LYS A N 1
ATOM 1386 C CA . LYS A 1 184 ? -10.161 -3.757 18.395 1.00 70.62 184 LYS A CA 1
ATOM 1387 C C . LYS A 1 184 ? -10.506 -2.462 19.121 1.00 70.62 184 LYS A C 1
ATOM 1389 O O . LYS A 1 184 ? -9.723 -2.009 19.953 1.00 70.62 184 LYS A O 1
ATOM 1394 N N . GLY A 1 185 ? -11.626 -1.851 18.739 1.00 61.47 185 GLY A N 1
ATOM 1395 C CA . GLY A 1 185 ? -12.023 -0.555 19.267 1.00 61.47 185 GLY A CA 1
ATOM 1396 C C . GLY A 1 185 ? -12.040 -0.587 20.790 1.00 61.47 185 GLY A C 1
ATOM 1397 O O . GLY A 1 185 ? -12.505 -1.555 21.398 1.00 61.47 185 GLY A O 1
ATOM 1398 N N . SER A 1 186 ? -11.541 0.479 21.410 1.00 57.56 186 SER A N 1
ATOM 1399 C CA . SER A 1 186 ? -11.871 0.745 22.805 1.00 57.56 186 SER A CA 1
ATOM 1400 C C . SER A 1 186 ? -13.404 0.850 22.924 1.00 57.56 186 SER A C 1
ATOM 1402 O O . SER A 1 186 ? -14.061 1.268 21.962 1.00 57.56 186 SER A O 1
ATOM 1404 N N . PRO A 1 187 ? -14.022 0.419 24.044 1.00 59.88 187 PRO A N 1
ATOM 1405 C CA . PRO A 1 187 ? -15.471 0.513 24.203 1.00 59.88 187 PRO A CA 1
ATOM 1406 C C . PRO A 1 187 ? -15.901 1.943 23.893 1.00 59.88 187 PRO A C 1
ATOM 1408 O O . PRO A 1 187 ? -15.319 2.889 24.436 1.00 59.88 187 PRO A O 1
ATOM 1411 N N . SER A 1 188 ? -16.864 2.074 22.975 1.00 68.88 188 SER A N 1
ATOM 1412 C CA . SER A 1 188 ? -17.221 3.354 22.370 1.00 68.88 188 SER A CA 1
ATOM 1413 C C . SER A 1 188 ? -17.439 4.417 23.447 1.00 68.88 188 SER A C 1
ATOM 1415 O O . SER A 1 188 ? -17.988 4.144 24.517 1.00 68.88 188 SER A O 1
ATOM 1417 N N . LEU A 1 189 ? -17.025 5.656 23.176 1.00 67.44 189 LEU A N 1
ATOM 1418 C CA . LEU A 1 189 ? -17.307 6.791 24.062 1.00 67.44 189 LEU A CA 1
ATOM 1419 C C . LEU A 1 189 ? -18.801 6.867 24.416 1.00 67.44 189 LEU A C 1
ATOM 1421 O O . LEU A 1 189 ? -19.141 7.192 25.546 1.00 67.44 189 LEU A O 1
ATOM 1425 N N . ALA A 1 190 ? -19.680 6.462 23.494 1.00 69.94 190 ALA A N 1
ATOM 1426 C CA . ALA A 1 190 ? -21.115 6.331 23.729 1.00 69.94 190 ALA A CA 1
ATOM 1427 C C . ALA A 1 190 ? -21.463 5.331 24.848 1.00 69.94 190 ALA A C 1
ATOM 1429 O O . ALA A 1 190 ? -22.326 5.621 25.670 1.00 69.94 190 ALA A O 1
ATOM 1430 N N . LEU A 1 191 ? -20.772 4.190 24.932 1.00 75.56 191 LEU A N 1
ATOM 1431 C CA . LEU A 1 191 ? -20.930 3.218 26.020 1.00 75.56 191 LEU A CA 1
ATOM 1432 C C . LEU A 1 191 ? -20.467 3.794 27.365 1.00 75.56 191 LEU A C 1
ATOM 1434 O O . LEU A 1 191 ? -21.157 3.631 28.368 1.00 75.56 191 LEU A O 1
ATOM 1438 N N . LYS A 1 192 ? -19.342 4.520 27.388 1.00 74.75 192 LYS A N 1
ATOM 1439 C CA . LYS A 1 192 ? -18.834 5.168 28.613 1.00 74.75 192 LYS A CA 1
ATOM 1440 C C . LYS A 1 192 ? -19.753 6.299 29.089 1.00 74.75 192 LYS A C 1
ATOM 1442 O O . LYS A 1 192 ? -20.105 6.353 30.264 1.00 74.75 192 LYS A O 1
ATOM 1447 N N . VAL A 1 193 ? -20.187 7.167 28.177 1.00 80.19 193 VAL A N 1
ATOM 1448 C CA . VAL A 1 193 ? -21.116 8.273 28.464 1.00 80.19 193 VAL A CA 1
ATOM 1449 C C . VAL A 1 193 ? -22.493 7.740 28.860 1.00 80.19 193 VAL A C 1
ATOM 1451 O O . VAL A 1 193 ? -23.088 8.240 29.812 1.00 80.19 193 VAL A O 1
ATOM 1454 N N . GLY A 1 194 ? -22.973 6.686 28.196 1.00 85.44 194 GLY A N 1
ATOM 1455 C CA . GLY A 1 194 ? -24.222 6.011 28.542 1.00 85.44 194 GLY A CA 1
ATOM 1456 C C . GLY A 1 194 ? -24.194 5.408 29.947 1.00 85.44 194 GLY A C 1
ATOM 1457 O O . GLY A 1 194 ? -25.172 5.534 30.680 1.00 85.44 194 GLY A O 1
ATOM 1458 N N . LEU A 1 195 ? -23.064 4.828 30.364 1.00 88.25 195 LEU A N 1
ATOM 1459 C CA . LEU A 1 195 ? -22.897 4.288 31.715 1.00 88.25 195 LEU A CA 1
ATOM 1460 C C . LEU A 1 195 ? -22.970 5.393 32.783 1.00 88.25 195 LEU A C 1
ATOM 1462 O O . LEU A 1 195 ? -23.676 5.245 33.780 1.00 88.25 195 LEU A O 1
ATOM 1466 N N . ILE A 1 196 ? -22.282 6.517 32.553 1.00 85.25 196 ILE A N 1
ATOM 1467 C CA . ILE A 1 196 ? -22.261 7.664 33.476 1.00 85.25 196 ILE A CA 1
ATOM 1468 C C . ILE A 1 196 ? -23.645 8.321 33.547 1.00 85.25 196 ILE A C 1
ATOM 1470 O O . ILE A 1 196 ? -24.169 8.559 34.636 1.00 85.25 196 ILE A O 1
ATOM 1474 N N . GLY A 1 197 ? -24.268 8.569 32.392 1.00 87.25 197 GLY A N 1
ATOM 1475 C CA . GLY A 1 197 ? -25.611 9.140 32.311 1.00 87.25 197 GLY A CA 1
ATOM 1476 C C . GLY A 1 197 ? -26.666 8.236 32.951 1.00 87.25 197 GLY A C 1
ATOM 1477 O O . GLY A 1 197 ? -27.509 8.712 33.711 1.00 87.25 197 GLY A O 1
ATOM 1478 N N . GLY A 1 198 ? -26.578 6.925 32.715 1.00 90.69 198 GLY A N 1
ATOM 1479 C CA . GLY A 1 198 ? -27.451 5.929 33.332 1.00 90.69 198 GLY A CA 1
ATOM 1480 C C . GLY A 1 198 ? -27.310 5.884 34.853 1.00 90.69 198 GLY A C 1
ATOM 1481 O O . GLY A 1 198 ? -28.319 5.884 35.558 1.00 90.69 198 GLY A O 1
ATOM 1482 N N . ALA A 1 199 ? -26.079 5.919 35.373 1.00 92.75 199 ALA A N 1
ATOM 1483 C CA . ALA A 1 199 ? -25.827 5.939 36.813 1.00 92.75 199 ALA A CA 1
ATOM 1484 C C . ALA A 1 199 ? -26.394 7.204 37.481 1.00 92.75 199 ALA A C 1
ATOM 1486 O O . ALA A 1 199 ? -27.101 7.106 38.485 1.00 92.75 199 ALA A O 1
ATOM 1487 N N . LEU A 1 200 ? -26.153 8.386 36.899 1.00 93.06 200 LEU A N 1
ATOM 1488 C CA . LEU A 1 200 ? -26.690 9.654 37.408 1.00 93.06 200 LEU A CA 1
ATOM 1489 C C . LEU A 1 200 ? -28.223 9.693 37.353 1.00 93.06 200 LEU A C 1
ATOM 1491 O O . LEU A 1 200 ? -28.867 10.100 38.323 1.00 93.06 200 LEU A O 1
ATOM 1495 N N . GLY A 1 201 ? -28.815 9.224 36.253 1.00 94.00 201 GLY A N 1
ATOM 1496 C CA . GLY A 1 201 ? -30.266 9.139 36.098 1.00 94.00 201 GLY A CA 1
ATOM 1497 C C . GLY A 1 201 ? -30.910 8.206 37.125 1.00 94.00 201 GLY A C 1
ATOM 1498 O O . GLY A 1 201 ? -31.891 8.575 37.773 1.00 94.00 201 GLY A O 1
ATOM 1499 N N . LEU A 1 202 ? -30.327 7.024 37.340 1.00 94.25 202 LEU A N 1
ATOM 1500 C CA . LEU A 1 202 ? -30.818 6.065 38.329 1.00 94.25 202 LEU A CA 1
ATOM 1501 C C . LEU A 1 202 ? -30.720 6.620 39.759 1.00 94.25 202 LEU A C 1
ATOM 1503 O O . LEU A 1 202 ? -31.667 6.486 40.536 1.00 94.25 202 LEU A O 1
ATOM 1507 N N . LEU A 1 203 ? -29.616 7.294 40.097 1.00 92.69 203 LEU A N 1
ATOM 1508 C CA . LEU A 1 203 ? -29.441 7.944 41.400 1.00 92.69 203 LEU A CA 1
ATOM 1509 C C . LEU A 1 203 ? -30.496 9.032 41.646 1.00 92.69 203 LEU A C 1
ATOM 1511 O O . LEU A 1 203 ? -31.079 9.089 42.734 1.00 92.69 203 LEU A O 1
ATOM 1515 N N . LEU A 1 204 ? -30.798 9.852 40.634 1.00 94.06 204 LEU A N 1
ATOM 1516 C CA . LEU A 1 204 ? -31.860 10.857 40.719 1.00 94.06 204 LEU A CA 1
ATOM 1517 C C . LEU A 1 204 ? -33.226 10.212 40.975 1.00 94.06 204 LEU A C 1
ATOM 1519 O O . LEU A 1 204 ? -33.942 10.648 41.881 1.00 94.06 204 LEU A O 1
ATOM 1523 N N . LEU A 1 205 ? -33.563 9.135 40.263 1.00 94.81 205 LEU A N 1
ATOM 1524 C CA . LEU A 1 205 ? -34.826 8.416 40.461 1.00 94.81 205 LEU A CA 1
ATOM 1525 C C . LEU A 1 205 ? -34.947 7.824 41.873 1.00 94.81 205 LEU A C 1
ATOM 1527 O O . LEU A 1 205 ? -35.985 7.984 42.520 1.00 94.81 205 LEU A O 1
ATOM 1531 N N . ILE A 1 206 ? -33.880 7.199 42.384 1.00 93.19 206 ILE A N 1
ATOM 1532 C CA . ILE A 1 206 ? -33.846 6.643 43.746 1.00 93.19 206 ILE A CA 1
ATOM 1533 C C . ILE A 1 206 ? -34.037 7.753 44.787 1.00 93.19 206 ILE A C 1
ATOM 1535 O O . ILE A 1 206 ? -34.796 7.583 45.746 1.00 93.19 206 ILE A O 1
ATOM 1539 N N . SER A 1 207 ? -33.398 8.910 44.591 1.00 90.12 207 SER A N 1
ATOM 1540 C CA . SER A 1 207 ? -33.534 10.045 45.506 1.00 90.12 207 SER A CA 1
ATOM 1541 C C . SER A 1 207 ? -34.968 10.588 45.548 1.00 90.12 207 SER A C 1
ATOM 1543 O O . SER A 1 207 ? -35.514 10.788 46.637 1.00 90.12 207 SER A O 1
ATOM 1545 N N . LEU A 1 208 ? -35.628 10.730 44.389 1.00 93.31 208 LEU A N 1
ATOM 1546 C CA . LEU A 1 208 ? -37.030 11.146 44.309 1.00 93.31 208 LEU A CA 1
ATOM 1547 C C . LEU A 1 208 ? -37.948 10.145 45.010 1.00 93.31 208 LEU A C 1
ATOM 1549 O O . LEU A 1 208 ? -38.797 10.541 45.812 1.00 93.31 208 LEU A O 1
ATOM 1553 N N . ALA A 1 209 ? -37.762 8.849 44.750 1.00 92.56 209 ALA A N 1
ATOM 1554 C CA . ALA A 1 209 ? -38.546 7.794 45.383 1.00 92.56 209 ALA A CA 1
ATOM 1555 C C . ALA A 1 209 ? -38.405 7.831 46.915 1.00 92.56 209 ALA A C 1
ATOM 1557 O O . ALA A 1 209 ? -39.406 7.766 47.634 1.00 92.56 209 ALA A O 1
ATOM 1558 N N . ALA A 1 210 ? -37.186 8.023 47.425 1.00 91.88 210 ALA A N 1
ATOM 1559 C CA . ALA A 1 210 ? -36.925 8.147 48.856 1.00 91.88 210 ALA A CA 1
ATOM 1560 C C . ALA A 1 210 ? -37.584 9.396 49.474 1.00 91.88 210 ALA A C 1
ATOM 1562 O O . ALA A 1 210 ? -38.146 9.320 50.572 1.00 91.88 210 ALA A O 1
ATOM 1563 N N . LEU A 1 211 ? -37.555 10.540 48.783 1.00 90.44 211 LEU A N 1
ATOM 1564 C CA . LEU A 1 211 ? -38.218 11.769 49.236 1.00 90.44 211 LEU A CA 1
ATOM 1565 C C . LEU A 1 211 ? -39.741 11.609 49.275 1.00 90.44 211 LEU A C 1
ATOM 1567 O O . LEU A 1 211 ? -40.371 11.953 50.280 1.00 90.44 211 LEU A O 1
ATOM 1571 N N . LEU A 1 212 ? -40.328 11.023 48.229 1.00 92.50 212 LEU A N 1
ATOM 1572 C CA . LEU A 1 212 ? -41.760 10.725 48.168 1.00 92.50 212 LEU A CA 1
ATOM 1573 C C . LEU A 1 212 ? -42.178 9.749 49.273 1.00 92.50 212 LEU A C 1
ATOM 1575 O O . LEU A 1 212 ? -43.202 9.964 49.931 1.00 92.50 212 LEU A O 1
ATOM 1579 N N . TRP A 1 213 ? -41.366 8.721 49.530 1.00 88.81 213 TRP A N 1
ATOM 1580 C CA . TRP A 1 213 ? -41.593 7.773 50.619 1.00 88.81 213 TRP A CA 1
ATOM 1581 C C . TRP A 1 213 ? -41.582 8.466 51.982 1.00 88.81 213 TRP A C 1
ATOM 1583 O O . TRP A 1 213 ? -42.515 8.310 52.772 1.00 88.81 213 TRP A O 1
ATOM 1593 N N . ARG A 1 214 ? -40.564 9.294 52.253 1.00 85.81 214 ARG A N 1
ATOM 1594 C CA . ARG A 1 214 ? -40.458 10.057 53.508 1.00 85.81 214 ARG A CA 1
ATOM 1595 C C . ARG A 1 214 ? -41.634 11.004 53.701 1.00 85.81 214 ARG A C 1
ATOM 1597 O O . ARG A 1 214 ? -42.173 11.077 54.804 1.00 85.81 214 ARG A O 1
ATOM 1604 N N . HIS A 1 215 ? -42.044 11.709 52.651 1.00 81.69 215 HIS A N 1
ATOM 1605 C CA . HIS A 1 215 ? -43.177 12.625 52.715 1.00 81.69 215 HIS A CA 1
ATOM 1606 C C . HIS A 1 215 ? -44.493 11.881 52.995 1.00 81.69 215 HIS A C 1
ATOM 1608 O O . HIS A 1 215 ? -45.267 12.308 53.853 1.00 81.69 215 HIS A O 1
ATOM 1614 N N . ARG A 1 216 ? -44.725 10.725 52.356 1.00 83.69 216 ARG A N 1
ATOM 1615 C CA . ARG A 1 216 ? -45.891 9.876 52.660 1.00 83.69 216 ARG A CA 1
ATOM 1616 C C . ARG A 1 216 ? -45.861 9.309 54.078 1.00 83.69 216 ARG A C 1
ATOM 1618 O O . ARG A 1 216 ? -46.905 9.290 54.726 1.00 83.69 216 ARG A O 1
ATOM 1625 N N . SER A 1 217 ? -44.698 8.886 54.571 1.00 74.19 217 SER A N 1
ATOM 1626 C CA . SER A 1 217 ? -44.567 8.363 55.937 1.00 74.19 217 SER A CA 1
ATOM 1627 C C . SER A 1 217 ? -44.861 9.445 56.980 1.00 74.19 217 SER A C 1
ATOM 1629 O O . SER A 1 217 ? -45.693 9.233 57.852 1.00 74.19 217 SER A O 1
ATOM 1631 N N . ARG A 1 218 ? -44.307 10.657 56.817 1.00 73.50 218 ARG A N 1
ATOM 1632 C CA . ARG A 1 218 ? -44.581 11.791 57.722 1.00 73.50 218 ARG A CA 1
ATOM 1633 C C . ARG A 1 218 ? -46.054 12.205 57.741 1.00 73.50 218 ARG A C 1
ATOM 1635 O O . ARG A 1 218 ? -46.568 12.572 58.792 1.00 73.50 218 ARG A O 1
ATOM 1642 N N . ARG A 1 219 ? -46.750 12.128 56.600 1.00 69.56 219 ARG A N 1
ATOM 1643 C CA . ARG A 1 219 ? -48.205 12.364 56.547 1.00 69.56 219 ARG A CA 1
ATOM 1644 C C . ARG A 1 219 ? -49.003 11.280 57.276 1.00 69.56 219 ARG A C 1
ATOM 1646 O O . ARG A 1 219 ? -50.007 11.605 57.899 1.00 69.56 219 ARG A O 1
ATOM 1653 N N . LYS A 1 220 ? -48.563 10.017 57.228 1.00 60.19 220 LYS A N 1
ATOM 1654 C CA . LYS A 1 220 ? -49.177 8.927 58.007 1.00 60.19 220 LYS A CA 1
ATOM 1655 C C . LYS A 1 220 ? -48.985 9.109 59.515 1.00 60.19 220 LYS A C 1
ATOM 1657 O O . LYS A 1 220 ? -49.916 8.828 60.263 1.00 60.19 220 LYS A O 1
ATOM 1662 N N . ASP A 1 221 ? -47.836 9.619 59.947 1.00 56.34 221 ASP A N 1
ATOM 1663 C CA . ASP A 1 221 ? -47.558 9.854 61.370 1.00 56.34 221 ASP A CA 1
ATOM 1664 C C . ASP A 1 221 ? -48.313 11.085 61.911 1.00 56.34 221 ASP A C 1
ATOM 1666 O O . ASP A 1 221 ? -48.841 11.048 63.019 1.00 56.34 221 ASP A O 1
ATOM 1670 N N . GLY A 1 222 ? -48.471 12.142 61.101 1.00 54.12 222 GLY A N 1
ATOM 1671 C CA . GLY A 1 222 ? -49.269 13.324 61.462 1.00 54.12 222 GLY A CA 1
ATOM 1672 C C . GLY A 1 222 ? -50.780 13.069 61.560 1.00 54.12 222 GLY A C 1
ATOM 1673 O O . GLY A 1 222 ? -51.462 13.743 62.324 1.00 54.12 222 GLY A O 1
ATOM 1674 N N . ALA A 1 223 ? -51.308 12.071 60.845 1.00 51.94 223 ALA A N 1
ATOM 1675 C CA . ALA A 1 223 ? -52.719 11.686 60.934 1.00 51.94 223 ALA A CA 1
ATOM 1676 C C . ALA A 1 223 ? -53.049 10.842 62.184 1.00 51.94 223 ALA A C 1
ATOM 1678 O O . ALA A 1 223 ? -54.208 10.774 62.580 1.00 51.94 223 ALA A O 1
ATOM 1679 N N . ARG A 1 224 ? -52.053 10.212 62.828 1.00 50.25 224 ARG A N 1
ATOM 1680 C CA . ARG A 1 224 ? -52.258 9.415 64.054 1.00 50.25 224 ARG A CA 1
ATOM 1681 C C . ARG A 1 224 ? -52.265 10.250 65.337 1.00 50.25 224 ARG A C 1
ATOM 1683 O O . ARG A 1 224 ? -52.851 9.816 66.316 1.00 50.25 224 ARG A O 1
ATOM 1690 N N . VAL A 1 225 ? -51.680 11.449 65.325 1.00 50.28 225 VAL A N 1
ATOM 1691 C CA . VAL A 1 225 ? -51.594 12.336 66.505 1.00 50.28 225 VAL A CA 1
ATOM 1692 C C . VAL A 1 225 ? -52.871 13.170 66.723 1.00 50.28 225 VAL A C 1
ATOM 1694 O O . VAL A 1 225 ? -53.037 13.771 67.774 1.00 50.28 225 VAL A O 1
ATOM 1697 N N . SER A 1 226 ? -53.822 13.171 65.781 1.00 49.16 226 SER A N 1
ATOM 1698 C CA . SER A 1 226 ? -55.064 13.957 65.900 1.00 49.16 226 SER A CA 1
ATOM 1699 C C . SER A 1 226 ? -56.270 13.185 66.461 1.00 49.16 226 SER A C 1
ATOM 1701 O O . SER A 1 226 ? -57.382 13.700 66.392 1.00 49.16 226 SER A O 1
ATOM 1703 N N . THR A 1 227 ? -56.079 11.973 67.004 1.00 50.09 227 THR A N 1
ATOM 1704 C CA . THR A 1 227 ? -57.183 11.121 67.501 1.00 50.09 227 THR A CA 1
ATOM 1705 C C . THR A 1 227 ? -57.052 10.771 68.987 1.00 50.09 227 THR A C 1
ATOM 1707 O O . THR A 1 227 ? -57.304 9.642 69.373 1.00 50.09 227 THR A O 1
ATOM 1710 N N . GLU A 1 228 ? -56.667 11.732 69.824 1.00 54.41 228 GLU A N 1
ATOM 1711 C CA . GLU A 1 228 ? -56.903 11.686 71.274 1.00 54.41 228 GLU A CA 1
ATOM 1712 C C . GLU A 1 228 ? -57.226 13.114 71.734 1.00 54.41 228 GLU A C 1
ATOM 1714 O O . GLU A 1 228 ? -56.348 13.927 72.016 1.00 54.41 228 GLU A O 1
ATOM 1719 N N . GLY A 1 229 ? -58.518 13.446 71.689 1.00 47.19 229 GLY A N 1
ATOM 1720 C CA . GLY A 1 229 ? -59.101 14.625 72.326 1.00 47.19 229 GLY A CA 1
ATOM 1721 C C . GLY A 1 229 ? -59.863 14.191 73.587 1.00 47.19 229 GLY A C 1
ATOM 1722 O O . GLY A 1 229 ? -60.461 13.115 73.566 1.00 47.19 229 GLY A O 1
ATOM 1723 N N . PRO A 1 230 ? -59.826 14.980 74.675 1.00 53.66 230 PRO A N 1
ATOM 1724 C CA . PRO A 1 230 ? -60.216 14.535 76.009 1.00 53.66 230 PRO A CA 1
ATOM 1725 C C . PRO A 1 230 ? -61.732 14.559 76.226 1.00 53.66 230 PRO A C 1
ATOM 1727 O O . PRO A 1 230 ? -62.375 15.562 75.916 1.00 53.66 230 PRO A O 1
ATOM 1730 N N . LEU A 1 231 ? -62.250 13.498 76.850 1.00 39.88 231 LEU A N 1
ATOM 1731 C CA . LEU A 1 231 ? -63.314 13.527 77.860 1.00 39.88 231 LEU A CA 1
ATOM 1732 C C . LEU A 1 231 ? -63.048 12.424 78.889 1.00 39.88 231 LEU A C 1
ATOM 1734 O O . LEU A 1 231 ? -62.762 11.285 78.455 1.00 39.88 231 LEU A O 1
#

Radius of gyration: 37.51 Å; chains: 1; bounding box: 112×32×99 Å

Sequence (231 aa):
MQTQGLTHYRQLFLLLAFLSLVLPEVSSSESSESLLNPSEDYSDPYARISTDSPGLTSPDSIPEPCYKDLCQDLPAPCAELAAMLRCSCPGVSMGPSAHPEAPVVKIYWREGTEPEVRWCAAHADENVYRVLVQGKEVGEFGELKRSTVVKGLSAGAEVCVQAVNDVGQSALEGRACEVYKPPKGSPSLALKVGLIGGALGLLLLISLAALLWRHRSRRKDGARVSTEGPL

pLDDT: mean 76.07, std 20.94, range [34.62, 98.38]

Secondary structure (DSSP, 8-state):
--SSHHHHHHHHHHHHHHHHHHS----------------PPP--TT------------TT-PPPBS-S-TTS--SS-HHHHHHHH--B-TTTTS-TTSPPPPPEEEEE--TTSPPEEEEE-SS----EEEEEETTEEEEEE-TT--EEE-TTPPTT-EEEEEEE-SS-B---SGGGEEE-----PPSPHHHHHHHHHHHHHHHHHHHHHHHHHHHHHHHHHHHHTTS----